Protein AF-A0A5C8Z2S4-F1 (afdb_monomer)

Nearest PDB structures (foldseek):
  4wpv-assembly1_A  TM=7.328E-01  e=5.315E-15  Mycobacterium tuberculosis H37Ra
  4wl8-assembly1_A  TM=7.349E-01  e=8.205E-15  Mycobacterium tuberculosis H37Ra
  4r43-assembly1_A  TM=6.993E-01  e=2.686E-15  Mycobacterium tuberculosis H37Rv
  4wpt-assembly1_A  TM=7.033E-01  e=1.727E-14  Mycobacterium tuberculosis H37Ra
  4wpu-assembly1_A  TM=7.249E-01  e=4.660E-14  Mycobacterium tuberculosis H37Ra

Organism: NCBI:txid2593304

Radius of gyration: 22.53 Å; Cα contacts (8 Å, |Δi|>4): 421; chains: 1; bounding box: 38×70×85 Å

Solvent-accessible surface area (backbone atoms only — not comparable to full-atom values): 13748 Å² total; per-residue (Å²): 141,85,82,85,86,79,92,81,82,78,84,78,77,81,75,78,73,78,76,80,76,73,68,51,73,66,58,26,59,70,50,24,62,57,53,63,70,63,50,51,54,52,51,45,70,36,26,38,43,68,39,79,44,77,46,60,59,45,61,68,58,44,30,53,52,50,54,48,31,33,74,58,59,48,22,48,68,69,100,55,92,65,93,70,62,50,82,56,56,62,79,78,26,45,40,69,69,58,47,53,49,44,54,46,54,67,69,63,47,73,88,50,85,62,62,91,50,62,68,60,37,51,51,55,47,50,70,60,37,54,41,18,28,14,72,30,57,25,35,42,38,28,23,31,35,77,67,85,86,54,93,82,62,98,60,62,50,40,33,36,38,39,28,50,28,68,58,28,53,50,51,47,56,74,75,29,52,43,6,62,71,35,42,52,44,37,75,72,54,44,67,31,36,43,35,41,36,32,28,39,64,41,29,24,48,99,87,69,49,77,73,50,80,90,64,50,73,54,70,33,70,75,49,46,40,65,36,60,72,66,19,31,38,43,35,29,14,39,47,57,66,83,128

Sequence (243 aa):
MLGVPSLRTRGDRVTVLAQRHSPSTEARRAAAPRDLPAWEARVRRILRPAAVELVDGSREQRQRLVAAGVRQGTLRGPAEAAADLSSLPLDDLLVPELRDLRDFDAAAGPGTPEPADEEQREAEALRLLSGAARGRTAWVVPFAVEPLGAAGASGPALGVLFTDSRVAVLAVQDEARVGAEALARIEAGEPWTALVHSLGVPLDDEHGHALREDEAWPTGTRLRVRLRGGTEVWSCGSPVAWS

Mean predicted aligned error: 9.47 Å

Foldseek 3Di:
DDDDDDDDDDDDDPPPPPPPPQDDPVLLLVLFDQDPVVVVVVLCQFQVAPAEEEDALDQVVLQVLLVVLCVQVLWPDPPDPDPGPSPDQLVNGGDPVQVVVQVVLQVCDFVDDADPDQVVNVVVLSVQRRNQNAPAYKYKKWWWAADPPDPDDPGTAIEIEIERASSQNSVCSNHTRTRDVSVVCSNVRRGHAYEYEYQSHHQADPVRHGPDDDHSWRFDDWGWDAHSSNSYIYIYGGSHDRD

Structure (mmCIF, N/CA/C/O backbone):
data_AF-A0A5C8Z2S4-F1
#
_entry.id   AF-A0A5C8Z2S4-F1
#
loop_
_atom_site.group_PDB
_atom_site.id
_atom_site.type_symbol
_atom_site.label_atom_id
_atom_site.label_alt_id
_atom_site.label_comp_id
_atom_site.label_asym_id
_atom_site.label_entity_id
_atom_site.label_seq_id
_atom_site.pdbx_PDB_ins_code
_atom_site.Cartn_x
_atom_site.Cartn_y
_atom_site.Cartn_z
_atom_site.occupancy
_atom_site.B_iso_or_equiv
_atom_site.auth_seq_id
_atom_site.auth_comp_id
_atom_site.auth_asym_id
_atom_site.auth_atom_id
_atom_site.pdbx_PDB_model_num
ATOM 1 N N . MET A 1 1 ? 14.259 50.711 65.393 1.00 37.25 1 MET A N 1
ATOM 2 C CA . MET A 1 1 ? 15.208 49.913 64.591 1.00 37.25 1 MET A CA 1
ATOM 3 C C . MET A 1 1 ? 14.386 48.872 63.833 1.00 37.25 1 MET A C 1
ATOM 5 O O . MET A 1 1 ? 14.024 47.862 64.411 1.00 37.25 1 MET A O 1
ATOM 9 N N . LEU A 1 2 ? 13.964 49.187 62.604 1.00 31.92 2 LEU A N 1
ATOM 10 C CA . LEU A 1 2 ? 13.185 48.302 61.727 1.00 31.92 2 LEU A CA 1
ATOM 11 C C . LEU A 1 2 ? 13.967 48.169 60.418 1.00 31.92 2 LEU A C 1
ATOM 13 O O . LEU A 1 2 ? 14.152 49.158 59.713 1.00 31.92 2 LEU A O 1
ATOM 17 N N . GLY A 1 3 ? 14.483 46.969 60.156 1.00 30.70 3 GLY A N 1
ATOM 18 C CA . GLY A 1 3 ? 15.153 46.599 58.914 1.00 30.70 3 GLY A CA 1
ATOM 19 C C . GLY A 1 3 ? 14.212 45.763 58.051 1.00 30.70 3 GLY A C 1
ATOM 20 O O . GLY A 1 3 ? 13.611 44.806 58.532 1.00 30.70 3 GLY A O 1
ATOM 21 N N . VAL A 1 4 ? 14.077 46.152 56.788 1.00 42.41 4 VAL A N 1
ATOM 22 C CA . VAL A 1 4 ? 13.313 45.447 55.752 1.00 42.41 4 VAL A CA 1
ATOM 23 C C . VAL A 1 4 ? 14.114 44.229 55.268 1.00 42.41 4 VAL A C 1
ATOM 25 O O . VAL A 1 4 ? 15.301 44.400 54.978 1.00 42.41 4 VAL A O 1
ATOM 28 N N . PRO A 1 5 ? 13.517 43.035 55.090 1.00 38.00 5 PRO A N 1
ATOM 29 C CA . PRO A 1 5 ? 14.121 41.979 54.292 1.00 38.00 5 PRO A CA 1
ATOM 30 C C . PRO A 1 5 ? 13.601 41.998 52.853 1.00 38.00 5 PRO A C 1
ATOM 32 O O . PRO A 1 5 ? 12.430 42.231 52.564 1.00 38.00 5 PRO A O 1
ATOM 35 N N . SER A 1 6 ? 14.546 41.753 51.962 1.00 34.09 6 SER A N 1
ATOM 36 C CA . SER A 1 6 ? 14.529 41.903 50.519 1.00 34.09 6 SER A CA 1
ATOM 37 C C . SER A 1 6 ? 13.821 40.768 49.772 1.00 34.09 6 SER A C 1
ATOM 39 O O . SER A 1 6 ? 13.939 39.591 50.105 1.00 34.09 6 SER A O 1
ATOM 41 N N . LEU A 1 7 ? 13.149 41.146 48.682 1.00 33.91 7 LEU A N 1
ATOM 42 C CA . LEU A 1 7 ? 12.660 40.258 47.630 1.00 33.91 7 LEU A CA 1
ATOM 43 C C . LEU A 1 7 ? 13.839 39.617 46.883 1.00 33.91 7 LEU A C 1
ATOM 45 O O . LEU A 1 7 ? 14.677 40.309 46.303 1.00 33.91 7 LEU A O 1
ATOM 49 N N . ARG A 1 8 ? 13.861 38.283 46.840 1.00 35.34 8 ARG A N 1
ATOM 50 C CA . ARG A 1 8 ? 14.570 37.500 45.821 1.00 35.34 8 ARG A CA 1
ATOM 51 C C . ARG A 1 8 ? 13.655 36.373 45.358 1.00 35.34 8 ARG A C 1
ATOM 53 O O . ARG A 1 8 ? 13.603 35.327 45.991 1.00 35.34 8 ARG A O 1
ATOM 60 N N . THR A 1 9 ? 12.969 36.568 44.238 1.00 37.19 9 THR A N 1
ATOM 61 C CA . THR A 1 9 ? 12.381 35.469 43.467 1.00 37.19 9 THR A CA 1
ATOM 62 C C . THR A 1 9 ? 13.187 35.324 42.183 1.00 37.19 9 THR A C 1
ATOM 64 O O . THR A 1 9 ? 13.191 36.173 41.294 1.00 37.19 9 THR A O 1
ATOM 67 N N . ARG A 1 10 ? 13.991 34.262 42.162 1.00 36.88 10 ARG A N 1
ATOM 68 C CA . ARG A 1 10 ? 14.753 33.791 41.009 1.00 36.88 10 ARG A CA 1
ATOM 69 C C . ARG A 1 10 ? 13.738 33.142 40.068 1.00 36.88 10 ARG A C 1
ATOM 71 O O . ARG A 1 10 ? 12.901 32.384 40.535 1.00 36.88 10 ARG A O 1
ATOM 78 N N . GLY A 1 11 ? 13.777 33.504 38.788 1.00 35.72 11 GLY A N 1
ATOM 79 C CA . GLY A 1 11 ? 12.775 33.099 37.805 1.00 35.72 11 GLY A CA 1
ATOM 80 C C . GLY A 1 11 ? 12.624 31.585 37.699 1.00 35.72 11 GLY A C 1
ATOM 81 O O . GLY A 1 11 ? 13.512 30.906 37.181 1.00 35.72 11 GLY A O 1
ATOM 82 N N . ASP A 1 12 ? 11.475 31.088 38.144 1.00 35.44 12 ASP A N 1
ATOM 83 C CA . ASP A 1 12 ? 11.007 29.751 37.823 1.00 35.44 12 ASP A CA 1
ATOM 84 C C . ASP A 1 12 ? 10.550 29.751 36.366 1.00 35.44 12 ASP A C 1
ATOM 86 O O . ASP A 1 12 ? 9.529 30.327 35.984 1.00 35.44 12 ASP A O 1
ATOM 90 N N . ARG A 1 13 ? 11.358 29.114 35.518 1.00 33.12 13 ARG A N 1
ATOM 91 C CA . ARG A 1 13 ? 10.920 28.667 34.201 1.00 33.12 13 ARG A CA 1
ATOM 92 C C . ARG A 1 13 ? 9.806 27.650 34.424 1.00 33.12 13 ARG A C 1
ATOM 94 O O . ARG A 1 13 ? 10.069 26.523 34.829 1.00 33.12 13 ARG A O 1
ATOM 101 N N . VAL A 1 14 ? 8.574 28.045 34.123 1.00 33.56 14 VAL A N 1
ATOM 102 C CA . VAL A 1 14 ? 7.466 27.112 33.922 1.00 33.56 14 VAL A CA 1
ATOM 103 C C . VAL A 1 14 ? 7.818 26.259 32.704 1.00 33.56 14 VAL A C 1
ATOM 105 O O . VAL A 1 14 ? 7.617 26.661 31.559 1.00 33.56 14 VAL A O 1
ATOM 108 N N . THR A 1 15 ? 8.410 25.090 32.934 1.00 29.64 15 THR A N 1
ATOM 109 C CA . THR A 1 15 ? 8.498 24.051 31.912 1.00 29.64 15 THR A CA 1
ATOM 110 C C . THR A 1 15 ? 7.094 23.487 31.746 1.00 29.64 15 THR A C 1
ATOM 112 O O . THR A 1 15 ? 6.664 22.628 32.512 1.00 29.64 15 THR A O 1
ATOM 115 N N . VAL A 1 16 ? 6.360 23.986 30.750 1.00 32.72 16 VAL A N 1
ATOM 116 C CA . VAL A 1 16 ? 5.177 23.290 30.242 1.00 32.72 16 VAL A CA 1
ATOM 117 C C . VAL A 1 16 ? 5.688 22.002 29.603 1.00 32.72 16 VAL A C 1
ATOM 119 O O . VAL A 1 16 ? 6.088 21.976 28.440 1.00 32.72 16 VAL A O 1
ATOM 122 N N . LEU A 1 17 ? 5.743 20.929 30.391 1.00 30.20 17 LEU A N 1
ATOM 123 C CA . LEU A 1 17 ? 5.816 19.578 29.859 1.00 30.20 17 LEU A CA 1
ATOM 124 C C . LEU A 1 17 ? 4.501 19.360 29.116 1.00 30.20 17 LEU A C 1
ATOM 126 O O . LEU A 1 17 ? 3.485 19.038 29.727 1.00 30.20 17 LEU A O 1
ATOM 130 N N . ALA A 1 18 ? 4.507 19.595 27.804 1.00 34.00 18 ALA A N 1
ATOM 131 C CA . ALA A 1 18 ? 3.451 19.125 26.927 1.00 34.00 18 ALA A CA 1
ATOM 132 C C . ALA A 1 18 ? 3.399 17.601 27.087 1.00 34.00 18 ALA A C 1
ATOM 134 O O . ALA A 1 18 ? 4.219 16.869 26.530 1.00 34.00 18 ALA A O 1
ATOM 135 N N . GLN A 1 19 ? 2.489 17.133 27.939 1.00 31.03 19 GLN A N 1
ATOM 136 C CA . GLN A 1 19 ? 2.216 15.719 28.109 1.00 31.03 19 GLN A CA 1
ATOM 137 C C . GLN A 1 19 ? 1.703 15.218 26.762 1.00 31.03 19 GLN A C 1
ATOM 139 O O . GLN A 1 19 ? 0.563 15.485 26.381 1.00 31.03 19 GLN A O 1
ATOM 144 N N . ARG A 1 20 ? 2.574 14.532 26.014 1.00 39.06 20 ARG A N 1
ATOM 145 C CA . ARG A 1 20 ? 2.204 13.794 24.807 1.00 39.06 20 ARG A CA 1
ATOM 146 C C . ARG A 1 20 ? 1.295 12.649 25.245 1.00 39.06 20 ARG A C 1
ATOM 148 O O . ARG A 1 20 ? 1.767 11.552 25.531 1.00 39.06 20 ARG A O 1
ATOM 155 N N . HIS A 1 21 ? -0.001 12.915 25.358 1.00 39.19 21 HIS A N 1
ATOM 156 C CA . HIS A 1 21 ? -0.989 11.877 25.607 1.00 39.19 21 HIS A CA 1
ATOM 157 C C . HIS A 1 21 ? -1.137 11.056 24.330 1.00 39.19 21 HIS A C 1
ATOM 159 O O . HIS A 1 21 ? -1.873 11.420 23.417 1.00 39.19 21 HIS A O 1
ATOM 165 N N . SER A 1 22 ? -0.396 9.952 24.253 1.00 48.44 22 SER A N 1
ATOM 166 C CA . SER A 1 22 ? -0.717 8.904 23.289 1.00 48.44 22 SER A CA 1
ATOM 167 C C . SER A 1 22 ? -2.061 8.291 23.706 1.00 48.44 22 SER A C 1
ATOM 169 O O . SER A 1 22 ? -2.218 7.963 24.886 1.00 48.44 22 SER A O 1
ATOM 171 N N . PRO A 1 23 ? -3.045 8.169 22.800 1.00 55.19 23 PRO A N 1
ATOM 172 C CA . PRO A 1 23 ? -4.357 7.634 23.145 1.00 55.19 23 PRO A CA 1
ATOM 173 C C . PRO A 1 23 ? -4.249 6.188 23.644 1.00 55.19 23 PRO A C 1
ATOM 175 O O . PRO A 1 23 ? -3.411 5.415 23.172 1.00 55.19 23 PRO A O 1
ATOM 178 N N . SER A 1 24 ? -5.112 5.816 24.594 1.00 63.78 24 SER A N 1
ATOM 179 C CA . SER A 1 24 ? -5.179 4.449 25.119 1.00 63.78 24 SER A CA 1
ATOM 180 C C . SER A 1 24 ? -5.535 3.447 24.013 1.00 63.78 24 SER A C 1
ATOM 182 O O . SER A 1 24 ? -6.207 3.785 23.037 1.00 63.78 24 SER A O 1
ATOM 184 N N . THR A 1 25 ? -5.125 2.186 24.165 1.00 59.28 25 THR A N 1
ATOM 185 C CA . THR A 1 25 ? -5.435 1.100 23.213 1.00 59.28 25 THR A CA 1
ATOM 186 C C . THR A 1 25 ? -6.934 0.979 22.917 1.00 59.28 25 THR A C 1
ATOM 188 O O . THR A 1 25 ? -7.325 0.672 21.795 1.00 59.28 25 THR A O 1
ATOM 191 N N . GLU A 1 26 ? -7.781 1.256 23.905 1.00 57.19 26 GLU A N 1
ATOM 192 C CA . GLU A 1 26 ? -9.238 1.201 23.785 1.00 57.19 26 GLU A CA 1
ATOM 193 C C . GLU A 1 26 ? -9.802 2.383 22.982 1.00 57.19 26 GLU A C 1
ATOM 195 O O . GLU A 1 26 ? -10.608 2.180 22.075 1.00 57.19 26 GLU A O 1
ATOM 200 N N . ALA A 1 27 ? -9.286 3.598 23.209 1.00 59.22 27 ALA A N 1
ATOM 201 C CA . ALA A 1 27 ? -9.610 4.767 22.391 1.00 59.22 27 ALA A CA 1
ATOM 202 C C . ALA A 1 27 ? -9.158 4.582 20.931 1.00 59.22 27 ALA A C 1
ATOM 204 O O . ALA A 1 27 ? -9.887 4.938 20.006 1.00 59.22 27 ALA A O 1
ATOM 205 N N . ARG A 1 28 ? -7.998 3.946 20.708 1.00 61.41 28 ARG A N 1
ATOM 206 C CA . ARG A 1 28 ? -7.536 3.561 19.363 1.00 61.41 28 ARG A CA 1
ATOM 207 C C . ARG A 1 28 ? -8.478 2.537 18.727 1.00 61.41 28 ARG A C 1
ATOM 209 O O . ARG A 1 28 ? -8.889 2.711 17.593 1.00 61.41 28 ARG A O 1
ATOM 216 N N . ARG A 1 29 ? -8.906 1.499 19.448 1.00 63.66 29 ARG A N 1
ATOM 217 C CA . ARG A 1 29 ? -9.873 0.518 18.911 1.00 63.66 29 ARG A CA 1
ATOM 218 C C . ARG A 1 29 ? -11.233 1.129 18.564 1.00 63.66 29 ARG A C 1
ATOM 220 O O . ARG A 1 29 ? -11.871 0.676 17.617 1.00 63.66 29 ARG A O 1
ATOM 227 N N . ALA A 1 30 ? -11.690 2.125 19.320 1.00 60.44 30 ALA A N 1
ATOM 228 C CA . ALA A 1 30 ? -12.938 2.830 19.033 1.00 60.44 30 ALA A CA 1
ATOM 229 C C . ALA A 1 30 ? -12.831 3.737 17.794 1.00 60.44 30 ALA A C 1
ATOM 231 O O . ALA A 1 30 ? -13.798 3.855 17.049 1.00 60.44 30 ALA A O 1
ATOM 232 N N . ALA A 1 31 ? -11.660 4.340 17.566 1.00 65.81 31 ALA A N 1
ATOM 233 C CA . ALA A 1 31 ? -11.400 5.228 16.433 1.00 65.81 31 ALA A CA 1
ATOM 234 C C . ALA A 1 31 ? -11.032 4.497 15.128 1.00 65.81 31 ALA A C 1
ATOM 236 O O . ALA A 1 31 ? -10.993 5.131 14.074 1.00 65.81 31 ALA A O 1
ATOM 237 N N . ALA A 1 32 ? -10.750 3.191 15.189 1.00 73.75 32 ALA A N 1
ATOM 238 C CA . ALA A 1 32 ? -10.357 2.405 14.028 1.00 73.75 32 ALA A CA 1
ATOM 239 C C . ALA A 1 32 ? -11.485 2.327 12.987 1.00 73.75 32 ALA A C 1
ATOM 241 O O . ALA A 1 32 ? -12.651 2.138 13.363 1.00 73.75 32 ALA A O 1
ATOM 242 N N . PRO A 1 33 ? -11.164 2.436 11.684 1.00 77.00 33 PRO A N 1
ATOM 243 C CA . PRO A 1 33 ? -12.158 2.236 10.649 1.00 77.00 33 PRO A CA 1
ATOM 244 C C . PRO A 1 33 ? -12.728 0.818 10.738 1.00 77.00 33 PRO A C 1
ATOM 246 O O . PRO A 1 33 ? -12.032 -0.142 11.065 1.00 77.00 33 PRO A O 1
ATOM 249 N N . ARG A 1 34 ? -14.034 0.708 10.489 1.00 80.88 34 ARG A N 1
ATOM 250 C CA . ARG A 1 34 ? -14.768 -0.569 10.503 1.00 80.88 34 ARG A CA 1
ATOM 251 C C . ARG A 1 34 ? -15.446 -0.888 9.181 1.00 80.88 34 ARG A C 1
ATOM 253 O O . ARG A 1 34 ? -15.719 -2.045 8.906 1.00 80.88 34 ARG A O 1
ATOM 260 N N . ASP A 1 35 ? -15.687 0.135 8.372 1.00 90.06 35 ASP A N 1
ATOM 261 C CA . ASP A 1 35 ? -16.290 0.021 7.051 1.00 90.06 35 ASP A CA 1
ATOM 262 C C . ASP A 1 35 ? -15.189 0.182 5.997 1.00 90.06 35 ASP A C 1
ATOM 264 O O . ASP A 1 35 ? -14.763 1.298 5.675 1.00 90.06 35 ASP A O 1
ATOM 268 N N . LEU A 1 36 ? -14.676 -0.956 5.524 1.00 93.25 36 LEU A N 1
ATOM 269 C CA . LEU A 1 36 ? -13.641 -1.010 4.495 1.00 93.25 36 LEU A CA 1
ATOM 270 C C . LEU A 1 36 ? -14.109 -0.356 3.178 1.00 93.25 36 LEU A C 1
ATOM 272 O O . LEU A 1 36 ? -13.393 0.528 2.703 1.00 93.25 36 LEU A O 1
ATOM 276 N N . PRO A 1 37 ? -15.294 -0.675 2.615 1.00 95.06 37 PRO A N 1
ATOM 277 C CA . PRO A 1 37 ? -15.793 -0.006 1.412 1.00 95.06 37 PRO A CA 1
ATOM 278 C C . PRO A 1 37 ? -15.874 1.523 1.527 1.00 95.06 37 PRO A C 1
ATOM 280 O O . PRO A 1 37 ? -15.451 2.237 0.613 1.00 95.06 37 PRO A O 1
ATOM 283 N N . ALA A 1 38 ? -16.384 2.053 2.644 1.00 95.19 38 ALA A N 1
ATOM 284 C CA . ALA A 1 38 ? -16.488 3.499 2.839 1.00 95.19 38 ALA A CA 1
ATOM 285 C C . ALA A 1 38 ? -15.109 4.167 2.955 1.00 95.19 38 ALA A C 1
ATOM 287 O O . ALA A 1 38 ? -14.881 5.242 2.382 1.00 95.19 38 ALA A O 1
ATOM 288 N N . TRP A 1 39 ? -14.174 3.531 3.667 1.00 96.19 39 TRP A N 1
ATOM 289 C CA . TRP A 1 39 ? -12.796 4.005 3.759 1.00 96.19 39 TRP A CA 1
ATOM 290 C C . TRP A 1 39 ? -12.096 3.974 2.395 1.00 96.19 39 TRP A C 1
ATOM 292 O O . TRP A 1 39 ? -11.540 4.992 1.976 1.00 96.19 39 TRP A O 1
ATOM 302 N N . GLU A 1 40 ? -12.191 2.867 1.656 1.00 97.12 40 GLU A N 1
ATOM 303 C CA . GLU A 1 40 ? -11.593 2.727 0.326 1.00 97.12 40 GLU A CA 1
ATOM 304 C C . GLU A 1 40 ? -12.142 3.797 -0.626 1.00 97.12 40 GLU A C 1
ATOM 306 O O . GLU A 1 40 ? -11.377 4.488 -1.302 1.00 97.12 40 GLU A O 1
ATOM 311 N N . ALA A 1 41 ? -13.460 4.017 -0.635 1.00 97.69 41 ALA A N 1
ATOM 312 C CA . ALA A 1 41 ? -14.089 5.048 -1.455 1.00 97.69 41 ALA A CA 1
ATOM 313 C C . ALA A 1 41 ? -13.576 6.462 -1.118 1.00 97.69 41 ALA A C 1
ATOM 315 O O . ALA A 1 41 ? -13.353 7.277 -2.024 1.00 97.69 41 ALA A O 1
ATOM 316 N N . ARG A 1 42 ? -13.341 6.769 0.170 1.00 97.38 42 ARG A N 1
ATOM 317 C CA . ARG A 1 42 ? -12.708 8.031 0.597 1.00 97.38 42 ARG A CA 1
ATOM 318 C C . ARG A 1 42 ? -11.288 8.137 0.048 1.00 97.38 42 ARG A C 1
ATOM 320 O O . ARG A 1 42 ? -10.974 9.156 -0.566 1.00 97.38 42 ARG A O 1
ATOM 327 N N . VAL A 1 43 ? -10.459 7.111 0.226 1.00 98.06 43 VAL A N 1
ATOM 328 C CA . VAL A 1 43 ? -9.056 7.126 -0.220 1.00 98.06 43 VAL A CA 1
ATOM 329 C C . VAL A 1 43 ? -8.961 7.235 -1.744 1.00 98.06 43 VAL A C 1
ATOM 331 O O . VAL A 1 43 ? -8.212 8.067 -2.255 1.00 98.06 43 VAL A O 1
ATOM 334 N N . ARG A 1 44 ? -9.798 6.511 -2.495 1.00 98.31 44 ARG A N 1
ATOM 335 C CA . ARG A 1 44 ? -9.868 6.592 -3.967 1.00 98.31 44 ARG A CA 1
ATOM 336 C C . ARG A 1 44 ? -10.242 7.978 -4.468 1.00 98.31 44 ARG A C 1
ATOM 338 O O . ARG A 1 44 ? -9.684 8.454 -5.456 1.00 98.31 44 ARG A O 1
ATOM 345 N N . ARG A 1 45 ? -11.170 8.652 -3.786 1.00 98.38 45 ARG A N 1
ATOM 346 C CA . ARG A 1 45 ? -11.556 10.031 -4.110 1.00 98.38 45 ARG A CA 1
ATOM 347 C C . ARG A 1 45 ? -10.425 11.028 -3.855 1.00 98.38 45 ARG A C 1
ATOM 349 O O . ARG A 1 45 ? -10.395 12.066 -4.509 1.00 98.38 45 ARG A O 1
ATOM 356 N N . ILE A 1 46 ? -9.519 10.724 -2.934 1.00 98.38 46 ILE A N 1
ATOM 357 C CA . ILE A 1 46 ? -8.364 11.569 -2.632 1.00 98.38 46 ILE A CA 1
ATOM 358 C C . ILE A 1 46 ? -7.249 11.282 -3.630 1.00 98.38 46 ILE A C 1
ATOM 360 O O . ILE A 1 46 ? -6.877 12.181 -4.373 1.00 98.38 46 ILE A O 1
ATOM 364 N N . LEU A 1 47 ? -6.783 10.036 -3.728 1.00 98.31 47 LEU A N 1
ATOM 365 C CA . LEU A 1 47 ? -5.620 9.677 -4.544 1.00 98.31 47 LEU A CA 1
ATOM 366 C C . LEU A 1 47 ? -5.889 9.692 -6.055 1.00 98.31 47 LEU A C 1
ATOM 368 O O . LEU A 1 47 ? -4.970 9.949 -6.827 1.00 98.31 47 LEU A O 1
ATOM 372 N N . ARG A 1 48 ? -7.138 9.458 -6.480 1.00 98.50 48 ARG A N 1
ATOM 373 C CA . ARG A 1 48 ? -7.571 9.412 -7.893 1.00 98.50 48 ARG A CA 1
ATOM 374 C C . ARG A 1 48 ? -6.753 8.453 -8.783 1.00 98.50 48 ARG A C 1
ATOM 376 O O . ARG A 1 48 ? -6.317 8.872 -9.855 1.00 98.50 48 ARG A O 1
ATOM 383 N N . PRO A 1 49 ? -6.559 7.181 -8.390 1.00 98.38 49 PRO A N 1
ATOM 384 C CA . PRO A 1 49 ? -5.891 6.215 -9.255 1.00 98.38 49 PRO A CA 1
ATOM 385 C C . PRO A 1 49 ? -6.717 5.913 -10.511 1.00 98.38 49 PRO A C 1
ATOM 387 O O . PRO A 1 49 ? -7.947 6.010 -10.493 1.00 98.38 49 PRO A O 1
ATOM 390 N N . ALA A 1 50 ? -6.041 5.511 -11.587 1.00 97.69 50 ALA A N 1
ATOM 391 C CA . ALA A 1 50 ? -6.673 5.105 -12.844 1.00 97.69 50 ALA A CA 1
ATOM 392 C C . ALA A 1 50 ? -7.391 3.750 -12.719 1.00 97.69 50 ALA A C 1
ATOM 394 O O . ALA A 1 50 ? -8.445 3.537 -13.315 1.00 97.69 50 ALA A O 1
ATOM 395 N N . ALA A 1 51 ? -6.839 2.847 -11.909 1.00 97.75 51 ALA A N 1
ATOM 396 C CA . ALA A 1 51 ? -7.417 1.544 -11.604 1.00 97.75 51 ALA A CA 1
ATOM 397 C C . ALA A 1 51 ? -7.158 1.174 -10.141 1.00 97.75 51 ALA A C 1
ATOM 399 O O . ALA A 1 51 ? -6.218 1.678 -9.527 1.00 97.75 51 ALA A O 1
ATOM 400 N N . VAL A 1 52 ? -7.991 0.294 -9.588 1.00 98.19 52 VAL A N 1
ATOM 401 C CA . VAL A 1 52 ? -7.797 -0.274 -8.249 1.00 98.19 52 VAL A CA 1
ATOM 402 C C . VAL A 1 52 ? -7.923 -1.788 -8.327 1.00 98.19 52 VAL A C 1
ATOM 404 O O . VAL A 1 52 ? -8.896 -2.286 -8.890 1.00 98.19 52 VAL A O 1
ATOM 407 N N . GLU A 1 53 ? -6.951 -2.504 -7.769 1.00 97.81 53 GLU A N 1
ATOM 408 C CA . GLU A 1 53 ? -6.919 -3.967 -7.703 1.00 97.81 53 GLU A CA 1
ATOM 409 C C . GLU A 1 53 ? -6.840 -4.431 -6.241 1.00 97.81 53 GLU A C 1
ATOM 411 O O . GLU A 1 53 ? -6.052 -3.919 -5.448 1.00 97.81 53 GLU A O 1
ATOM 416 N N . LEU A 1 54 ? -7.653 -5.418 -5.868 1.00 97.62 54 LEU A N 1
ATOM 417 C CA . LEU A 1 54 ? -7.530 -6.091 -4.577 1.00 97.62 54 LEU A CA 1
ATOM 418 C C . LEU A 1 54 ? -6.378 -7.098 -4.637 1.00 97.62 54 LEU A C 1
ATOM 420 O O . LEU A 1 54 ? -6.302 -7.901 -5.568 1.00 97.62 54 LEU A O 1
ATOM 424 N N . VAL A 1 55 ? -5.509 -7.087 -3.630 1.00 97.69 55 VAL A N 1
ATOM 425 C CA . VAL A 1 55 ? -4.434 -8.070 -3.504 1.00 97.69 55 VAL A CA 1
ATOM 426 C C . VAL A 1 55 ? -4.954 -9.292 -2.757 1.00 97.69 55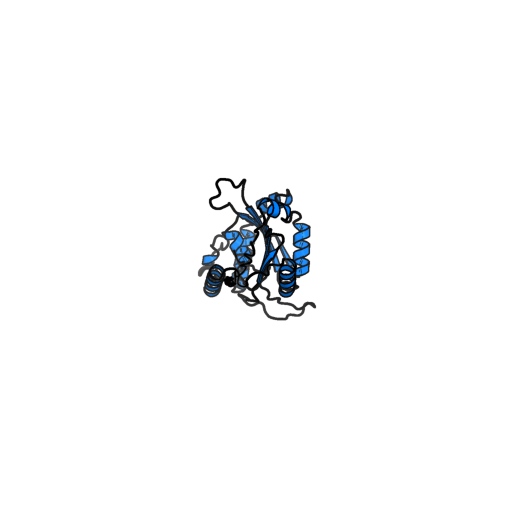 VAL A C 1
ATOM 428 O O . VAL A 1 55 ? -5.271 -9.225 -1.571 1.00 97.69 55 VAL A O 1
ATOM 431 N N . ASP A 1 56 ? -5.064 -10.409 -3.471 1.00 94.06 56 ASP A N 1
ATOM 432 C CA . ASP A 1 56 ? -5.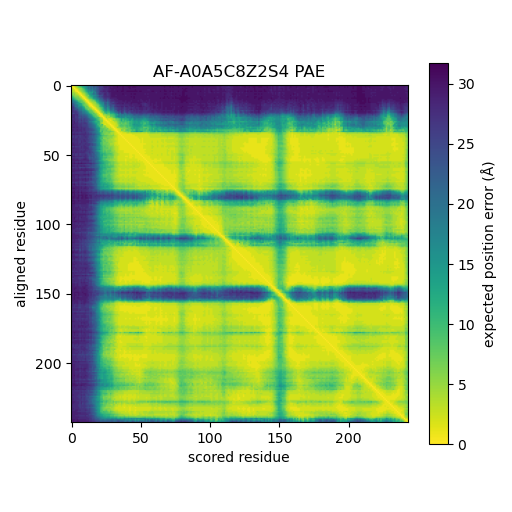681 -11.650 -2.998 1.00 94.06 56 ASP A CA 1
ATOM 433 C C . ASP A 1 56 ? -4.704 -12.570 -2.248 1.00 94.06 56 ASP A C 1
ATOM 435 O O . ASP A 1 56 ? -5.134 -13.530 -1.607 1.00 94.06 56 ASP A O 1
ATOM 439 N N . GLY A 1 57 ? -3.404 -12.259 -2.291 1.00 92.62 57 GLY A N 1
ATOM 440 C CA . GLY A 1 57 ? -2.341 -13.053 -1.667 1.00 92.62 57 GLY A CA 1
ATOM 441 C C . GLY A 1 57 ? -1.914 -14.278 -2.483 1.00 92.62 57 GLY A C 1
ATOM 442 O O . GLY A 1 57 ? -1.076 -15.053 -2.027 1.00 92.62 57 GLY A O 1
ATOM 443 N N . SER A 1 58 ? -2.459 -14.466 -3.687 1.00 93.81 58 SER A N 1
ATOM 444 C CA . SER A 1 58 ? -2.139 -15.597 -4.552 1.00 93.81 58 SER A CA 1
ATOM 445 C C . SER A 1 58 ? -0.726 -15.510 -5.122 1.00 93.81 58 SER A C 1
ATOM 447 O O . SER A 1 58 ? -0.174 -14.438 -5.411 1.00 93.81 58 SER A O 1
ATOM 449 N N . ARG A 1 59 ? -0.156 -16.692 -5.359 1.00 92.94 59 ARG A N 1
ATOM 450 C CA . ARG A 1 59 ? 1.139 -16.852 -6.016 1.00 92.94 59 ARG A CA 1
ATOM 451 C C . ARG A 1 59 ? 1.107 -16.268 -7.429 1.00 92.94 59 ARG A C 1
ATOM 453 O O . ARG A 1 59 ? 2.048 -15.603 -7.856 1.00 92.94 59 ARG A O 1
ATOM 460 N N . GLU A 1 60 ? -0.004 -16.460 -8.133 1.00 93.62 60 GLU A N 1
ATOM 461 C CA . GLU A 1 60 ? -0.234 -15.979 -9.490 1.00 93.62 60 GLU A CA 1
ATOM 462 C C . GLU A 1 60 ? -0.253 -14.450 -9.550 1.00 93.62 60 GLU A C 1
ATOM 464 O O . GLU A 1 60 ? 0.320 -13.863 -10.471 1.00 93.62 60 GLU A O 1
ATOM 469 N N . GLN A 1 61 ? -0.894 -13.781 -8.586 1.00 94.88 61 GLN A N 1
ATOM 470 C CA . GLN A 1 61 ? -0.883 -12.322 -8.527 1.00 94.88 61 GLN A CA 1
ATOM 471 C C . GLN A 1 61 ? 0.508 -11.789 -8.188 1.00 94.88 61 GLN A C 1
ATOM 473 O O . GLN A 1 61 ? 0.990 -10.897 -8.891 1.00 94.88 61 GLN A O 1
ATOM 478 N N . ARG A 1 62 ? 1.202 -12.377 -7.202 1.00 94.56 62 ARG A N 1
ATOM 479 C CA . ARG A 1 62 ? 2.592 -12.004 -6.889 1.00 94.56 62 ARG A CA 1
ATOM 480 C C . ARG A 1 62 ? 3.502 -12.176 -8.109 1.00 94.56 62 ARG A C 1
ATOM 482 O O . ARG A 1 62 ? 4.245 -11.256 -8.440 1.00 94.56 62 ARG A O 1
ATOM 489 N N . GLN A 1 63 ? 3.376 -13.279 -8.852 1.00 93.56 63 GLN A N 1
ATOM 490 C CA . GLN A 1 63 ? 4.111 -13.510 -10.103 1.00 93.56 63 GLN A CA 1
ATOM 491 C C . GLN A 1 63 ? 3.878 -12.386 -11.123 1.00 93.56 63 GLN A C 1
ATOM 493 O O . GLN A 1 63 ? 4.834 -11.885 -11.719 1.00 93.56 63 GLN A O 1
ATOM 498 N N . ARG A 1 64 ? 2.619 -11.964 -11.330 1.00 93.88 64 ARG A N 1
ATOM 499 C CA . ARG A 1 64 ? 2.288 -10.867 -12.259 1.00 93.88 64 ARG A C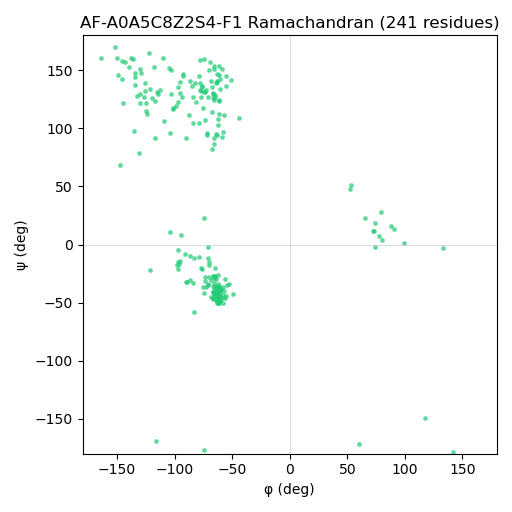A 1
ATOM 500 C C . ARG A 1 64 ? 2.897 -9.541 -11.814 1.00 93.88 64 ARG A C 1
ATOM 502 O O . ARG A 1 64 ? 3.433 -8.824 -12.661 1.00 93.88 64 ARG A O 1
ATOM 509 N N . LEU A 1 65 ? 2.834 -9.231 -10.517 1.00 94.44 65 LEU A N 1
ATOM 510 C CA . LEU A 1 65 ? 3.417 -8.016 -9.948 1.00 94.44 65 LEU A CA 1
ATOM 511 C C . LEU A 1 65 ? 4.939 -8.014 -10.122 1.00 94.44 65 LEU A C 1
ATOM 513 O O . LEU A 1 65 ? 5.485 -7.067 -10.689 1.00 94.44 65 LEU A O 1
ATOM 517 N N . VAL A 1 66 ? 5.626 -9.091 -9.737 1.00 93.75 66 VAL A N 1
ATOM 518 C CA . VAL A 1 66 ? 7.084 -9.184 -9.892 1.00 93.75 66 VAL A CA 1
ATOM 519 C C . VAL A 1 66 ? 7.482 -9.073 -11.364 1.00 93.75 66 VAL A C 1
ATOM 521 O O . VAL A 1 66 ? 8.315 -8.240 -11.712 1.00 93.75 66 VAL A O 1
ATOM 524 N N . ALA A 1 67 ? 6.832 -9.821 -12.259 1.00 91.50 67 ALA A N 1
ATOM 525 C CA . ALA A 1 67 ? 7.127 -9.758 -13.689 1.00 91.50 67 ALA A CA 1
ATOM 526 C C . ALA A 1 67 ? 6.890 -8.356 -14.284 1.00 91.50 67 ALA A C 1
ATOM 528 O O . ALA A 1 67 ? 7.648 -7.919 -15.149 1.00 91.50 67 ALA A O 1
ATOM 529 N N . ALA A 1 68 ? 5.851 -7.640 -13.840 1.00 91.38 68 ALA A N 1
ATOM 530 C CA . ALA A 1 68 ? 5.614 -6.255 -14.246 1.00 91.38 68 ALA A CA 1
ATOM 531 C C . ALA A 1 68 ? 6.712 -5.310 -13.737 1.00 91.38 68 ALA A C 1
ATOM 533 O O . ALA A 1 68 ? 7.193 -4.486 -14.510 1.00 91.38 68 ALA A O 1
ATOM 534 N N . GLY A 1 69 ? 7.146 -5.467 -12.483 1.00 90.88 69 GLY A N 1
ATOM 535 C CA . GLY A 1 69 ? 8.251 -4.691 -11.920 1.00 90.88 69 GLY A CA 1
ATOM 536 C C . GLY A 1 69 ? 9.575 -4.930 -12.645 1.00 90.88 69 GLY A C 1
ATOM 537 O O . GLY A 1 69 ? 10.285 -3.975 -12.941 1.00 90.88 69 GLY A O 1
ATOM 538 N N . VAL A 1 70 ? 9.864 -6.179 -13.029 1.00 90.69 70 VAL A N 1
ATOM 539 C CA . VAL A 1 70 ? 11.047 -6.515 -13.839 1.00 90.69 70 VAL A CA 1
ATOM 540 C C . VAL A 1 70 ? 10.986 -5.855 -15.217 1.00 90.69 70 VAL A C 1
ATOM 542 O O . VAL A 1 70 ? 11.964 -5.254 -15.649 1.00 90.69 70 VAL A O 1
ATOM 545 N N . ARG A 1 71 ? 9.832 -5.898 -15.899 1.00 88.25 71 ARG A N 1
ATOM 546 C CA . ARG A 1 71 ? 9.666 -5.228 -17.204 1.00 88.25 71 ARG A CA 1
ATOM 547 C C . ARG A 1 71 ? 9.798 -3.707 -17.120 1.00 88.25 71 ARG A C 1
ATOM 549 O O . ARG A 1 71 ? 10.321 -3.105 -18.046 1.00 88.25 71 ARG A O 1
ATOM 556 N N . GLN A 1 72 ? 9.312 -3.104 -16.037 1.00 86.31 72 GLN A N 1
ATOM 557 C CA . GLN A 1 72 ? 9.399 -1.661 -15.792 1.00 86.31 72 GLN A CA 1
ATOM 558 C C . GLN A 1 72 ? 10.795 -1.233 -15.291 1.00 86.31 72 GLN A C 1
ATOM 560 O O . GLN A 1 72 ? 11.087 -0.045 -15.223 1.00 86.31 72 GLN A O 1
ATOM 565 N N . GLY A 1 73 ? 11.666 -2.182 -14.932 1.00 87.25 73 GLY A N 1
ATOM 566 C CA . GLY A 1 73 ? 12.977 -1.899 -14.345 1.00 87.25 73 GLY A CA 1
ATOM 567 C C . GLY A 1 73 ? 12.931 -1.515 -12.863 1.00 87.25 73 GLY A C 1
ATOM 568 O O . GLY A 1 73 ? 13.960 -1.154 -12.303 1.00 87.25 73 GLY A O 1
ATOM 569 N N . THR A 1 74 ? 11.769 -1.614 -12.204 1.00 84.81 74 THR A N 1
ATOM 570 C CA . THR A 1 74 ? 11.632 -1.348 -10.759 1.00 84.81 74 THR A CA 1
ATOM 571 C C . THR A 1 74 ? 12.178 -2.498 -9.910 1.00 84.81 74 THR A C 1
ATOM 573 O O . THR A 1 74 ? 12.437 -2.327 -8.726 1.00 84.81 74 THR A O 1
ATOM 576 N N . LEU A 1 75 ? 12.282 -3.697 -10.485 1.00 89.94 75 LEU A N 1
ATOM 577 C CA . LEU A 1 75 ? 12.828 -4.898 -9.855 1.00 89.94 75 LEU A CA 1
ATOM 578 C C . LEU A 1 75 ? 13.859 -5.519 -10.795 1.00 89.94 75 LEU A C 1
ATOM 580 O O . LEU A 1 75 ? 13.730 -5.425 -12.016 1.00 89.94 75 LEU A O 1
ATOM 584 N N . ARG A 1 76 ? 14.849 -6.214 -10.240 1.00 87.38 76 ARG A N 1
ATOM 585 C CA . ARG A 1 76 ? 15.732 -7.077 -11.024 1.00 87.38 76 ARG A CA 1
ATOM 586 C C . ARG A 1 76 ? 15.098 -8.455 -11.191 1.00 87.38 76 ARG A C 1
ATOM 588 O O . ARG A 1 76 ? 14.556 -9.027 -10.248 1.00 87.38 76 ARG A O 1
ATOM 595 N N . GLY A 1 77 ? 15.171 -8.985 -12.407 1.00 76.12 77 GLY A N 1
ATOM 596 C CA . GLY A 1 77 ? 14.899 -10.396 -12.653 1.00 76.12 77 GLY A CA 1
ATOM 597 C C . GLY A 1 77 ? 16.100 -11.257 -12.243 1.00 76.12 77 GLY A C 1
ATOM 598 O O . GLY A 1 77 ? 17.222 -10.745 -12.172 1.00 76.12 77 GLY A O 1
ATOM 599 N N . PRO A 1 78 ? 15.900 -12.558 -11.990 1.00 69.19 78 PRO A N 1
ATOM 600 C CA . PRO A 1 78 ? 17.009 -13.493 -11.874 1.00 69.19 78 PRO A CA 1
ATOM 601 C C . PRO A 1 78 ? 17.830 -13.513 -13.172 1.00 69.19 78 PRO A C 1
ATOM 603 O O . PRO A 1 78 ? 17.308 -13.265 -14.259 1.00 69.19 78 PRO A O 1
ATOM 606 N N . ALA A 1 79 ? 19.130 -13.803 -13.054 1.00 61.25 79 ALA A N 1
ATOM 607 C CA . ALA A 1 79 ? 20.039 -13.881 -14.203 1.00 61.25 79 ALA A CA 1
ATOM 608 C C . ALA A 1 79 ? 19.639 -14.989 -15.198 1.00 61.25 79 ALA A C 1
ATOM 610 O O . ALA A 1 79 ? 19.916 -14.891 -16.392 1.00 61.25 79 ALA A O 1
ATOM 611 N N . GLU A 1 80 ? 18.960 -16.023 -14.705 1.00 56.88 80 GLU A N 1
ATOM 612 C CA . GLU A 1 80 ? 18.342 -17.087 -15.490 1.00 56.88 80 GLU A CA 1
ATOM 613 C C . GLU A 1 80 ? 16.829 -16.860 -15.557 1.00 56.88 80 GLU A C 1
ATOM 615 O O . GLU A 1 80 ? 16.237 -16.323 -14.620 1.00 56.88 80 GLU A O 1
ATOM 620 N N . ALA A 1 81 ? 16.178 -17.289 -16.642 1.00 59.72 81 ALA A N 1
ATOM 621 C CA . ALA A 1 81 ? 14.725 -17.216 -16.772 1.00 59.72 81 ALA A CA 1
ATOM 622 C C . ALA A 1 81 ? 14.043 -18.174 -15.775 1.00 59.72 81 ALA A C 1
ATOM 624 O O . ALA A 1 81 ? 13.673 -19.296 -16.120 1.00 59.72 81 ALA A O 1
ATOM 625 N N . ALA A 1 82 ? 13.892 -17.744 -14.523 1.00 63.31 82 ALA A N 1
ATOM 626 C CA . ALA A 1 82 ? 13.159 -18.500 -13.522 1.00 63.31 82 ALA A CA 1
ATOM 627 C C . ALA A 1 82 ? 11.676 -18.546 -13.906 1.00 63.31 82 ALA A C 1
ATOM 629 O O . ALA A 1 82 ? 11.039 -17.513 -14.125 1.00 63.31 82 ALA A O 1
ATOM 630 N N . ALA A 1 83 ? 11.125 -19.759 -13.971 1.00 67.62 83 ALA A N 1
ATOM 631 C CA . ALA A 1 83 ? 9.709 -19.965 -14.257 1.00 67.62 83 ALA A CA 1
ATOM 632 C C . ALA A 1 83 ? 8.812 -19.421 -13.134 1.00 67.62 83 ALA A C 1
ATOM 634 O O . ALA A 1 83 ? 7.681 -19.016 -13.398 1.00 67.62 83 ALA A O 1
ATOM 635 N N . ASP A 1 84 ? 9.330 -19.378 -11.902 1.00 81.56 84 ASP A N 1
ATOM 636 C CA . ASP A 1 84 ? 8.636 -18.814 -10.755 1.00 81.56 84 ASP A CA 1
ATOM 637 C C . ASP A 1 84 ? 9.458 -17.727 -10.050 1.00 81.56 84 ASP A C 1
ATOM 639 O O . ASP A 1 84 ? 10.508 -17.991 -9.474 1.00 81.56 84 ASP A O 1
ATOM 643 N N . LEU A 1 85 ? 8.947 -16.500 -10.094 1.00 80.50 85 LEU A N 1
ATOM 644 C CA . LEU A 1 85 ? 9.474 -15.317 -9.414 1.00 80.50 85 LEU A CA 1
ATOM 645 C C . LEU A 1 85 ? 8.721 -15.045 -8.106 1.00 80.50 85 LEU A C 1
ATOM 647 O O . LEU A 1 85 ? 9.197 -14.306 -7.246 1.00 80.50 85 LEU A O 1
ATOM 651 N N . SER A 1 86 ? 7.538 -15.635 -7.946 1.00 82.00 86 SER A N 1
ATOM 652 C CA . SER A 1 86 ? 6.654 -15.393 -6.812 1.00 82.00 86 SER A CA 1
ATOM 653 C C . SER A 1 86 ? 7.178 -15.966 -5.495 1.00 82.00 86 SER A C 1
ATOM 655 O O . SER A 1 86 ? 6.732 -15.515 -4.447 1.00 82.00 86 SER A O 1
ATOM 657 N N . SER A 1 87 ? 8.136 -16.892 -5.514 1.00 83.38 87 SER A N 1
ATOM 658 C CA . SER A 1 87 ? 8.786 -17.402 -4.303 1.00 83.38 87 SER A CA 1
ATOM 659 C C . SER A 1 87 ? 10.045 -16.630 -3.900 1.00 83.38 87 SER A C 1
ATOM 661 O O . SER A 1 87 ? 10.618 -16.923 -2.854 1.00 83.38 87 SER A O 1
ATOM 663 N N . LEU A 1 88 ? 10.527 -15.703 -4.735 1.00 87.00 88 LEU A N 1
ATOM 664 C CA . LEU A 1 88 ? 11.758 -14.966 -4.452 1.00 87.00 88 LEU A CA 1
ATOM 665 C C . LEU A 1 88 ? 11.496 -13.868 -3.409 1.00 87.00 88 LEU A C 1
ATOM 667 O O . LEU A 1 88 ? 10.536 -13.109 -3.598 1.00 87.00 88 LEU A O 1
ATOM 671 N N . PRO A 1 89 ? 12.334 -13.745 -2.361 1.00 89.31 89 PRO A N 1
ATOM 672 C CA . PRO A 1 89 ? 12.278 -12.625 -1.426 1.00 89.31 89 PRO A CA 1
ATOM 673 C C . PRO A 1 89 ? 12.398 -11.288 -2.160 1.00 89.31 89 PRO A C 1
ATOM 675 O O . PRO A 1 89 ? 13.149 -11.169 -3.131 1.00 89.31 89 PRO A O 1
ATOM 678 N N . LEU A 1 90 ? 11.701 -10.260 -1.686 1.00 89.69 90 LEU A N 1
ATOM 679 C CA . LEU A 1 90 ? 11.770 -8.917 -2.247 1.00 89.69 90 LEU A CA 1
ATOM 680 C C . LEU A 1 90 ? 13.208 -8.393 -2.231 1.00 89.69 90 LEU A C 1
ATOM 682 O O . LEU A 1 90 ? 13.640 -7.832 -3.231 1.00 89.69 90 LEU A O 1
ATOM 686 N N . ASP A 1 91 ? 13.985 -8.646 -1.174 1.00 88.25 91 ASP A N 1
ATOM 687 C CA . ASP A 1 91 ? 15.407 -8.274 -1.105 1.00 88.25 91 ASP A CA 1
ATOM 688 C C . ASP A 1 91 ? 16.225 -8.807 -2.279 1.00 88.25 91 ASP A C 1
ATOM 690 O O . ASP A 1 91 ? 17.119 -8.112 -2.770 1.00 88.25 91 ASP A O 1
ATOM 694 N N . ASP A 1 92 ? 15.898 -9.998 -2.776 1.00 89.12 92 ASP A N 1
ATOM 695 C CA . ASP A 1 92 ? 16.566 -10.587 -3.931 1.00 89.12 92 ASP A CA 1
ATOM 696 C C . ASP A 1 92 ? 16.098 -9.968 -5.249 1.00 89.12 92 ASP A C 1
ATOM 698 O O . ASP A 1 92 ? 16.830 -10.025 -6.235 1.00 89.12 92 ASP A O 1
ATOM 702 N N . LEU A 1 93 ? 14.934 -9.325 -5.267 1.00 89.06 93 LEU A N 1
ATOM 703 C CA . LEU A 1 93 ? 14.342 -8.651 -6.420 1.00 89.06 93 LEU A CA 1
ATOM 704 C C . LEU A 1 93 ? 14.626 -7.142 -6.445 1.00 89.06 93 LEU A C 1
ATOM 706 O O . LEU A 1 93 ? 14.477 -6.516 -7.493 1.00 89.06 93 LEU A O 1
ATOM 710 N N . LEU A 1 94 ? 15.042 -6.533 -5.332 1.00 89.69 94 LEU A N 1
ATOM 711 C CA . LEU A 1 94 ? 15.369 -5.108 -5.289 1.00 89.69 94 LEU A CA 1
ATOM 712 C C . LEU A 1 94 ? 16.691 -4.812 -6.006 1.00 89.69 94 LEU A C 1
ATOM 714 O O . LEU A 1 94 ? 17.729 -5.447 -5.766 1.00 89.69 94 LEU A O 1
ATOM 718 N N . VAL A 1 95 ? 16.659 -3.779 -6.849 1.00 87.69 95 VAL A N 1
ATOM 719 C CA . VAL A 1 95 ? 17.871 -3.124 -7.352 1.00 87.69 95 VAL A CA 1
ATOM 720 C C . VAL A 1 95 ? 18.616 -2.441 -6.190 1.00 87.69 95 VAL A C 1
ATOM 722 O O . VAL A 1 95 ? 17.968 -2.068 -5.205 1.00 87.69 95 VAL A O 1
ATOM 725 N N . PRO A 1 96 ? 19.957 -2.306 -6.246 1.00 86.75 96 PRO A N 1
ATOM 726 C CA . PRO A 1 96 ? 20.745 -1.688 -5.175 1.00 86.75 96 PRO A CA 1
ATOM 727 C C . PRO A 1 96 ? 20.202 -0.337 -4.703 1.00 86.75 96 PRO A C 1
ATOM 729 O O . PRO A 1 96 ? 20.053 -0.131 -3.507 1.00 86.75 96 PRO A O 1
ATOM 732 N N . GLU A 1 97 ? 19.787 0.519 -5.631 1.00 85.69 97 GLU A N 1
ATOM 733 C CA . GLU A 1 97 ? 19.279 1.864 -5.364 1.00 85.69 97 GLU A CA 1
ATOM 734 C C . GLU A 1 97 ? 18.002 1.848 -4.511 1.00 85.69 97 GLU A C 1
ATOM 736 O O . GLU A 1 97 ? 17.847 2.662 -3.602 1.00 85.69 97 GLU A O 1
ATOM 741 N N . LEU A 1 98 ? 17.091 0.901 -4.764 1.00 85.81 98 LEU A N 1
ATOM 742 C CA . LEU A 1 98 ? 15.882 0.744 -3.951 1.00 85.81 98 LEU A CA 1
ATOM 743 C C . LEU A 1 98 ? 16.178 0.129 -2.584 1.00 85.81 98 LEU A C 1
ATOM 745 O O . LEU A 1 98 ? 15.481 0.448 -1.623 1.00 85.81 98 LEU A O 1
ATOM 749 N N . ARG A 1 99 ? 17.196 -0.734 -2.482 1.00 86.88 99 ARG A N 1
ATOM 750 C CA . ARG A 1 99 ? 17.643 -1.274 -1.192 1.00 86.88 99 ARG A CA 1
ATOM 751 C C . ARG A 1 99 ? 18.235 -0.161 -0.330 1.00 86.88 99 ARG A C 1
ATOM 753 O O . ARG A 1 99 ? 17.808 0.003 0.806 1.00 86.88 99 ARG A O 1
ATOM 760 N N . ASP A 1 100 ? 19.106 0.661 -0.905 1.00 86.50 100 ASP A 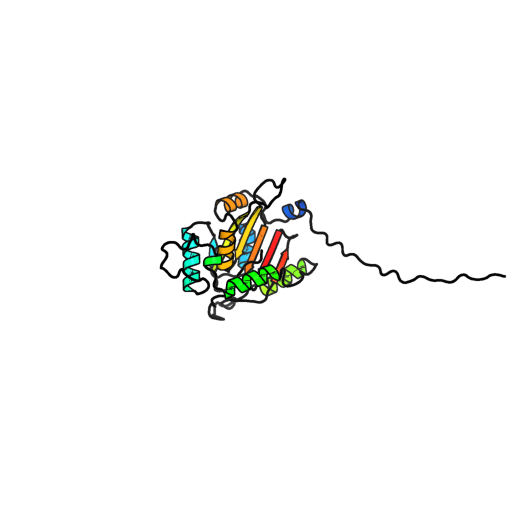N 1
ATOM 761 C CA . ASP A 1 100 ? 19.696 1.815 -0.225 1.00 86.50 100 ASP A CA 1
ATOM 762 C C . ASP A 1 100 ? 18.617 2.818 0.206 1.00 86.50 100 ASP A C 1
ATOM 764 O O . ASP A 1 100 ? 18.646 3.324 1.328 1.00 86.50 100 ASP A O 1
ATOM 768 N N . LEU A 1 101 ? 17.623 3.075 -0.655 1.00 83.88 101 LEU A N 1
ATOM 769 C CA . LEU A 1 101 ? 16.497 3.948 -0.324 1.00 83.88 101 LEU A CA 1
ATOM 770 C C . LEU A 1 101 ? 15.642 3.385 0.816 1.00 83.88 101 LEU A C 1
ATOM 772 O O . LEU A 1 101 ? 15.235 4.136 1.702 1.00 83.88 101 LEU A O 1
ATOM 776 N N . ARG A 1 102 ? 15.389 2.074 0.817 1.00 85.31 102 ARG A N 1
ATOM 777 C CA . ARG A 1 102 ? 14.674 1.401 1.902 1.00 85.31 102 ARG A CA 1
ATOM 778 C C . ARG A 1 102 ? 15.419 1.484 3.215 1.00 85.31 102 ARG A C 1
ATOM 780 O O . ARG A 1 102 ? 14.821 1.837 4.227 1.00 85.31 102 ARG A O 1
ATOM 787 N N . ASP A 1 103 ? 16.704 1.173 3.198 1.00 84.62 103 ASP A N 1
ATOM 788 C CA . ASP A 1 103 ? 17.523 1.167 4.400 1.00 84.62 103 ASP A CA 1
ATOM 789 C C . ASP A 1 103 ? 17.675 2.601 4.942 1.00 84.62 103 ASP A C 1
ATOM 791 O O . ASP A 1 103 ? 17.608 2.822 6.153 1.00 84.62 103 ASP A O 1
ATOM 795 N N . PHE A 1 104 ? 17.764 3.597 4.052 1.00 82.06 104 PHE A N 1
ATOM 796 C CA . PHE A 1 104 ? 17.696 5.012 4.413 1.00 82.06 104 PHE A CA 1
ATOM 797 C C . PHE A 1 104 ? 16.358 5.385 5.059 1.00 82.06 104 PHE A C 1
ATOM 799 O O . PHE A 1 104 ? 16.355 5.996 6.126 1.00 82.06 104 PHE A O 1
ATOM 806 N N . ASP A 1 105 ? 15.226 5.029 4.446 1.00 78.50 105 ASP A N 1
ATOM 807 C CA . ASP A 1 105 ? 13.896 5.354 4.974 1.00 78.50 105 ASP A CA 1
ATOM 808 C C . ASP A 1 105 ? 13.649 4.670 6.333 1.00 78.50 105 ASP A C 1
ATOM 810 O O . ASP A 1 105 ? 13.116 5.291 7.257 1.00 78.50 105 ASP A O 1
ATOM 814 N N . ALA A 1 106 ? 14.107 3.424 6.495 1.00 79.25 106 ALA A N 1
ATOM 815 C CA . ALA A 1 106 ? 14.055 2.698 7.761 1.00 79.25 106 ALA A CA 1
ATOM 816 C C . ALA A 1 106 ? 14.908 3.374 8.851 1.00 79.25 106 ALA A C 1
ATOM 818 O O . ALA A 1 106 ? 14.479 3.473 10.002 1.00 79.25 106 ALA A O 1
ATOM 819 N N . ALA A 1 107 ? 16.097 3.874 8.498 1.00 77.50 107 ALA A N 1
ATOM 820 C CA . ALA A 1 107 ? 16.995 4.558 9.428 1.00 77.50 107 ALA A CA 1
ATOM 821 C C . ALA A 1 107 ? 16.542 5.986 9.776 1.00 77.50 107 ALA A C 1
ATOM 823 O O . ALA A 1 107 ? 16.725 6.431 10.911 1.00 77.50 107 ALA A O 1
ATOM 824 N N . ALA A 1 108 ? 15.966 6.716 8.818 1.00 68.81 108 ALA A N 1
ATOM 825 C CA . ALA A 1 108 ? 15.549 8.103 8.998 1.00 68.81 108 ALA A CA 1
ATOM 826 C C . ALA A 1 108 ? 14.365 8.237 9.970 1.00 68.81 108 ALA A C 1
ATOM 828 O O . ALA A 1 108 ? 14.248 9.251 10.664 1.00 68.81 108 ALA A O 1
ATOM 829 N N . GLY A 1 109 ? 13.491 7.223 10.039 1.00 64.12 109 GLY A N 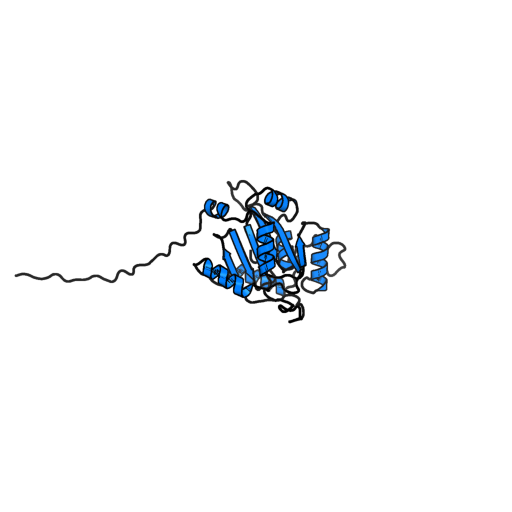1
ATOM 830 C CA . GLY A 1 109 ? 12.212 7.339 10.741 1.00 64.12 109 GLY A CA 1
ATOM 831 C C . GLY A 1 109 ? 11.331 8.453 10.137 1.00 64.12 109 GLY A C 1
ATOM 832 O O . GLY A 1 109 ? 11.680 8.979 9.085 1.00 64.12 109 GLY A O 1
ATOM 833 N N . PRO A 1 110 ? 10.184 8.827 10.759 1.00 59.06 110 PRO A N 1
ATOM 834 C CA . PRO A 1 110 ? 9.274 9.888 10.285 1.00 59.06 110 PRO A CA 1
ATOM 835 C C . PRO A 1 110 ? 10.040 11.149 9.815 1.00 59.06 110 PRO A C 1
ATOM 837 O O . PRO A 1 110 ? 10.605 11.861 10.639 1.00 59.06 110 PRO A O 1
ATOM 840 N N . GLY A 1 111 ? 10.073 11.419 8.499 1.00 53.53 111 GLY A N 1
ATOM 841 C CA . GLY A 1 111 ? 10.967 12.407 7.875 1.00 53.53 111 GLY A CA 1
ATOM 842 C C . GLY A 1 111 ? 10.606 13.860 8.179 1.00 53.53 111 GLY A C 1
ATOM 843 O O . GLY A 1 111 ? 11.402 14.764 7.935 1.00 53.53 111 GLY A O 1
ATOM 844 N N . THR A 1 112 ? 9.425 14.083 8.752 1.00 59.78 112 THR A N 1
ATOM 845 C CA . THR A 1 112 ? 8.980 15.350 9.320 1.00 59.78 112 THR A CA 1
ATOM 846 C C . THR A 1 112 ? 8.329 15.086 10.680 1.00 59.78 112 THR A C 1
ATOM 848 O O . THR A 1 112 ? 7.576 14.119 10.828 1.00 59.78 112 THR A O 1
ATOM 851 N N . PRO A 1 113 ? 8.610 15.906 11.711 1.00 69.06 113 PRO A N 1
ATOM 852 C CA . PRO A 1 113 ? 7.855 15.835 12.950 1.00 69.06 113 PRO A CA 1
ATOM 853 C C . PRO A 1 113 ? 6.389 16.149 12.650 1.00 69.06 113 PRO A C 1
ATOM 855 O O . PRO A 1 113 ? 6.075 17.198 12.090 1.00 69.06 113 PRO A O 1
ATOM 858 N N . GLU A 1 114 ? 5.503 15.232 13.024 1.00 78.00 114 GLU A N 1
ATOM 859 C CA . GLU A 1 114 ? 4.070 15.405 12.817 1.00 78.00 114 GLU A CA 1
ATOM 860 C C . GLU A 1 114 ? 3.565 16.647 13.576 1.00 78.00 114 GLU A C 1
ATOM 862 O O . GLU A 1 114 ? 3.898 16.807 14.762 1.00 78.00 114 GLU A O 1
ATOM 867 N N . PRO A 1 115 ? 2.745 17.510 12.944 1.00 79.06 115 PRO A N 1
ATOM 868 C CA . PRO A 1 115 ? 2.018 18.542 13.668 1.00 79.06 115 PRO A CA 1
ATOM 869 C C . PRO A 1 115 ? 1.257 17.936 14.852 1.00 79.06 115 PRO A C 1
ATOM 871 O O . PRO A 1 115 ? 0.707 16.838 14.763 1.00 79.06 115 PRO A O 1
ATOM 874 N N . ALA A 1 116 ? 1.219 18.649 15.980 1.00 82.44 116 ALA A N 1
ATOM 875 C CA . ALA A 1 116 ? 0.517 18.158 17.167 1.00 82.44 116 ALA A CA 1
ATOM 876 C C . ALA A 1 116 ? -1.003 18.070 16.940 1.00 82.44 116 ALA A C 1
ATOM 878 O O . ALA A 1 116 ? -1.668 17.188 17.483 1.00 82.44 116 ALA A O 1
ATOM 879 N N . ASP A 1 117 ? -1.542 18.979 16.129 1.00 90.75 117 ASP A N 1
ATOM 880 C CA . ASP A 1 117 ? -2.960 19.055 15.808 1.00 90.75 117 ASP A CA 1
ATOM 881 C C . ASP A 1 117 ? -3.349 18.066 14.692 1.00 90.75 117 ASP A C 1
ATOM 883 O O . ASP A 1 117 ? -2.607 17.847 13.734 1.00 90.75 117 ASP A O 1
ATOM 887 N N . GLU A 1 118 ? -4.500 17.406 14.839 1.00 90.25 118 GLU A N 1
ATOM 888 C CA . GLU A 1 118 ? -4.993 16.441 13.845 1.00 90.25 118 GLU A CA 1
ATOM 889 C C . GLU A 1 118 ? -5.506 17.126 12.579 1.00 90.25 118 GLU A C 1
ATOM 891 O O . GLU A 1 118 ? -5.264 16.616 11.486 1.00 90.25 118 GLU A O 1
ATOM 896 N N . GLU A 1 119 ? -6.140 18.293 12.703 1.00 92.06 119 GLU A N 1
ATOM 897 C CA . GLU A 1 119 ? -6.652 19.035 11.547 1.00 92.06 119 GLU A CA 1
ATOM 898 C C . GLU A 1 119 ? -5.504 19.499 10.642 1.00 92.06 119 GLU A C 1
ATOM 900 O O . GLU A 1 119 ? -5.551 19.312 9.426 1.00 92.06 119 GLU A O 1
ATOM 905 N N . GLN A 1 120 ? -4.415 20.000 11.233 1.00 93.31 120 GLN A N 1
ATOM 906 C CA . GLN A 1 120 ? -3.196 20.347 10.494 1.00 93.31 120 GLN A CA 1
ATOM 907 C C . GLN A 1 120 ? -2.557 19.141 9.791 1.00 93.31 120 GLN A C 1
ATOM 909 O O . GLN A 1 120 ? -2.169 19.255 8.626 1.00 93.31 120 GLN A O 1
ATOM 914 N N . ARG A 1 121 ? -2.478 17.981 10.462 1.00 92.38 121 ARG A N 1
ATOM 915 C CA . ARG A 1 121 ? -1.982 16.731 9.855 1.00 92.38 121 ARG A CA 1
ATOM 916 C C . ARG A 1 121 ? -2.839 16.305 8.663 1.00 92.38 121 ARG A C 1
ATOM 918 O O . ARG A 1 121 ? -2.296 15.948 7.620 1.00 92.38 121 ARG A O 1
ATOM 925 N N . GLU A 1 122 ? -4.164 16.351 8.801 1.00 93.31 122 GLU A N 1
ATOM 926 C CA . GLU A 1 122 ? -5.094 15.988 7.726 1.00 93.31 122 GLU A CA 1
ATOM 927 C C . GLU A 1 122 ? -5.001 16.975 6.551 1.00 93.31 122 GLU A C 1
ATOM 929 O O . GLU A 1 122 ? -4.936 16.548 5.399 1.00 93.31 122 GLU A O 1
ATOM 934 N N . ALA A 1 123 ? -4.902 18.279 6.820 1.00 94.69 123 ALA A N 1
ATOM 935 C CA . ALA A 1 123 ? -4.736 19.300 5.787 1.00 94.69 123 ALA A CA 1
ATOM 936 C C . ALA A 1 123 ? -3.427 19.130 4.998 1.00 94.69 123 ALA A C 1
ATOM 938 O O . ALA A 1 123 ? -3.429 19.209 3.766 1.00 94.69 123 ALA A O 1
ATOM 939 N N . GLU A 1 124 ? -2.311 18.858 5.680 1.00 92.69 124 GLU A N 1
ATOM 940 C CA . GLU A 1 124 ? -1.031 18.593 5.023 1.00 92.69 124 GLU A CA 1
ATOM 941 C C . GLU A 1 124 ? -1.084 17.323 4.165 1.00 92.69 124 GLU A C 1
ATOM 943 O O . GLU A 1 124 ? -0.619 17.328 3.021 1.00 92.69 124 GLU A O 1
ATOM 948 N N . ALA A 1 125 ? -1.715 16.266 4.679 1.00 93.81 125 ALA A N 1
ATOM 949 C CA . ALA A 1 125 ? -1.902 15.031 3.936 1.00 93.81 125 ALA A CA 1
ATOM 950 C C . ALA A 1 125 ? -2.737 15.243 2.675 1.00 93.81 125 ALA A C 1
ATOM 952 O O . ALA A 1 125 ? -2.320 14.849 1.588 1.00 93.81 125 ALA A O 1
ATOM 953 N N . LEU A 1 126 ? -3.872 15.935 2.784 1.00 96.56 126 LEU A N 1
ATOM 954 C CA . LEU A 1 126 ? -4.719 16.259 1.638 1.00 96.56 126 LEU A CA 1
ATOM 955 C C . LEU A 1 126 ? -3.992 17.129 0.611 1.00 96.56 126 LEU A C 1
ATOM 957 O O . LEU A 1 126 ? -4.182 16.922 -0.588 1.00 96.56 126 LEU A O 1
ATOM 961 N N . ARG A 1 127 ? -3.132 18.055 1.047 1.00 95.56 127 ARG A N 1
ATOM 962 C CA . ARG A 1 127 ? -2.333 18.898 0.148 1.00 95.56 127 ARG A CA 1
ATOM 963 C C . ARG A 1 127 ? -1.389 18.079 -0.734 1.00 95.56 127 ARG A C 1
ATOM 965 O O . ARG A 1 127 ? -1.214 18.430 -1.896 1.00 95.56 127 ARG A O 1
ATOM 972 N N . LEU A 1 128 ? -0.767 17.031 -0.193 1.00 94.62 128 LEU A N 1
ATOM 973 C CA . LEU A 1 128 ? 0.210 16.215 -0.926 1.00 94.62 128 LEU A CA 1
ATOM 974 C C . LEU A 1 128 ? -0.414 15.029 -1.667 1.00 94.62 128 LEU A C 1
ATOM 976 O O . LEU A 1 128 ? 0.082 14.640 -2.718 1.00 94.62 128 LEU A O 1
ATOM 980 N N . LEU A 1 129 ? -1.493 14.455 -1.133 1.00 96.38 129 LEU A N 1
ATOM 981 C CA . LEU A 1 129 ? -2.064 13.203 -1.633 1.00 96.38 129 LEU A CA 1
ATOM 982 C C . LEU A 1 129 ? -3.237 13.399 -2.602 1.00 96.38 129 LEU A C 1
ATOM 984 O O . LEU A 1 129 ? -3.601 12.464 -3.316 1.00 96.38 129 LEU A O 1
ATOM 988 N N . SER A 1 130 ? -3.832 14.592 -2.673 1.00 98.00 130 SER A N 1
ATOM 989 C CA . SER A 1 130 ? -4.925 14.853 -3.617 1.00 98.00 130 SER A CA 1
ATOM 990 C C . SER A 1 130 ? -4.459 14.681 -5.066 1.00 98.00 130 SER A C 1
ATOM 992 O O . SER A 1 130 ? -3.659 15.458 -5.574 1.00 98.00 130 SER A O 1
ATOM 994 N N . GLY A 1 131 ? -4.978 13.658 -5.745 1.00 98.12 131 GLY A N 1
ATOM 995 C CA . GLY A 1 131 ? -4.605 13.300 -7.111 1.00 98.12 131 GLY A CA 1
ATOM 996 C C . GLY A 1 131 ? -3.229 12.647 -7.254 1.00 98.12 131 GLY A C 1
ATOM 997 O O . GLY A 1 131 ? -2.758 12.510 -8.379 1.00 98.12 131 GLY A O 1
ATOM 998 N N . ALA A 1 132 ? -2.579 12.245 -6.160 1.00 97.56 132 ALA A N 1
ATOM 999 C CA . ALA A 1 132 ? -1.199 11.757 -6.183 1.00 97.56 132 ALA A CA 1
ATOM 1000 C C . ALA A 1 132 ? -0.990 10.446 -6.964 1.00 97.56 132 ALA A C 1
ATOM 1002 O O . ALA A 1 132 ? 0.126 10.181 -7.407 1.00 97.56 132 ALA A O 1
ATOM 1003 N N . ALA A 1 133 ? -2.055 9.667 -7.179 1.00 97.56 133 ALA A N 1
ATOM 1004 C CA . ALA A 1 133 ? -2.013 8.388 -7.887 1.00 97.56 133 ALA A CA 1
ATOM 1005 C C . ALA A 1 133 ? -2.574 8.458 -9.322 1.00 97.56 133 ALA A C 1
ATOM 1007 O O . ALA A 1 133 ? -2.804 7.417 -9.938 1.00 97.56 133 ALA A O 1
ATOM 1008 N N . ARG A 1 134 ? -2.831 9.652 -9.878 1.00 98.31 134 ARG A N 1
ATOM 1009 C CA . ARG A 1 134 ? -3.369 9.788 -11.246 1.00 98.31 134 ARG A CA 1
ATOM 1010 C C . ARG A 1 134 ? -2.489 9.085 -12.277 1.00 98.31 134 ARG A C 1
ATOM 1012 O O . ARG A 1 134 ? -1.263 9.170 -12.217 1.00 98.31 134 ARG A O 1
ATOM 1019 N N . GLY A 1 135 ? -3.133 8.369 -13.196 1.00 97.06 135 GLY A N 1
ATOM 1020 C CA . GLY A 1 135 ? -2.477 7.537 -14.209 1.00 97.06 135 GLY A CA 1
ATOM 1021 C C . GLY A 1 135 ? -1.877 6.228 -13.685 1.00 97.06 135 GLY A C 1
ATOM 1022 O O . GLY A 1 135 ? -1.373 5.429 -14.468 1.00 97.06 135 GLY A O 1
ATOM 1023 N N . ARG A 1 136 ? -1.953 5.955 -12.375 1.00 96.44 136 ARG A N 1
ATOM 1024 C CA . ARG A 1 136 ? -1.407 4.736 -11.762 1.00 96.44 136 ARG A CA 1
ATOM 1025 C C . ARG A 1 136 ? -2.504 3.746 -11.392 1.00 96.44 136 ARG A C 1
ATOM 1027 O O . ARG A 1 136 ? -3.638 4.117 -11.085 1.00 96.44 136 ARG A O 1
ATOM 1034 N N . THR A 1 137 ? -2.145 2.466 -11.389 1.00 97.00 137 THR A N 1
ATOM 1035 C CA . THR A 1 137 ? -2.921 1.455 -10.663 1.00 97.00 137 THR A CA 1
ATOM 1036 C C . THR A 1 137 ? -2.604 1.589 -9.182 1.00 97.00 137 THR A C 1
ATOM 1038 O O . THR A 1 137 ? -1.440 1.744 -8.818 1.00 97.00 137 THR A O 1
ATOM 1041 N N . ALA A 1 138 ? -3.631 1.531 -8.345 1.00 98.06 138 ALA A N 1
ATOM 1042 C CA . ALA A 1 138 ? -3.480 1.355 -6.914 1.00 98.06 138 ALA A CA 1
ATOM 1043 C C . ALA A 1 138 ? -3.975 -0.027 -6.483 1.00 98.06 138 ALA A C 1
ATOM 1045 O O . ALA A 1 138 ? -4.755 -0.679 -7.176 1.00 98.06 138 ALA A O 1
ATOM 1046 N N . TRP A 1 139 ? -3.532 -0.455 -5.315 1.00 98.38 139 TRP A N 1
ATOM 1047 C CA . TRP A 1 139 ? -3.800 -1.754 -4.737 1.00 98.38 139 TRP A CA 1
ATOM 1048 C C . TRP A 1 139 ? -4.394 -1.602 -3.345 1.00 98.38 139 TRP A C 1
ATOM 1050 O O . TRP A 1 139 ? -3.942 -0.765 -2.562 1.00 98.38 139 TRP A O 1
ATOM 1060 N N . VAL A 1 140 ? -5.386 -2.433 -3.043 1.00 98.06 140 VAL A N 1
ATOM 1061 C CA . VAL A 1 140 ? -5.913 -2.639 -1.691 1.00 98.06 140 VAL A CA 1
ATOM 1062 C C . VAL A 1 140 ? -5.316 -3.938 -1.171 1.00 98.06 140 VAL A C 1
ATOM 1064 O O . VAL A 1 140 ? -5.555 -4.998 -1.742 1.00 98.06 140 VAL A O 1
ATOM 1067 N N . VAL A 1 141 ? -4.525 -3.866 -0.107 1.00 97.62 141 VAL A N 1
ATOM 1068 C CA . VAL A 1 141 ? -3.766 -4.995 0.441 1.00 97.62 141 VAL A CA 1
ATOM 1069 C C . VAL A 1 141 ? -4.262 -5.282 1.858 1.00 97.62 141 VAL A C 1
ATOM 1071 O O . VAL A 1 141 ? -3.789 -4.650 2.804 1.00 97.62 141 VAL A O 1
ATOM 1074 N N . PRO A 1 142 ? -5.243 -6.181 2.037 1.00 97.00 142 PRO A N 1
ATOM 1075 C CA . PRO A 1 142 ? -5.634 -6.659 3.357 1.00 97.00 142 PRO A CA 1
ATOM 1076 C C . PRO A 1 142 ? -4.582 -7.637 3.884 1.00 97.00 142 PRO A C 1
ATOM 1078 O O . PRO A 1 142 ? -4.180 -8.565 3.178 1.00 97.00 142 PRO A O 1
ATOM 1081 N N . PHE A 1 143 ? -4.140 -7.449 5.125 1.00 95.19 143 PHE A N 1
ATOM 1082 C CA . PHE A 1 143 ? -3.100 -8.282 5.719 1.00 95.19 143 PHE A CA 1
ATOM 1083 C C . PHE A 1 143 ? -3.299 -8.514 7.221 1.00 95.19 143 PHE A C 1
ATOM 1085 O O . PHE A 1 143 ? -3.964 -7.744 7.919 1.00 95.19 143 PHE A O 1
ATOM 1092 N N . ALA A 1 144 ? -2.689 -9.588 7.718 1.00 92.31 144 ALA A N 1
ATOM 1093 C CA . ALA A 1 144 ? -2.607 -9.931 9.129 1.00 92.31 144 ALA A CA 1
ATOM 1094 C C . ALA A 1 144 ? -1.143 -10.133 9.546 1.00 92.31 144 ALA A C 1
ATOM 1096 O O . ALA A 1 144 ? -0.397 -10.868 8.893 1.00 92.31 144 ALA A O 1
ATOM 1097 N N . VAL A 1 145 ? -0.748 -9.507 10.656 1.00 86.50 145 VAL A N 1
ATOM 1098 C CA . VAL A 1 145 ? 0.583 -9.649 11.265 1.00 86.50 145 VAL A CA 1
ATOM 1099 C C . VAL A 1 145 ? 0.451 -10.325 12.623 1.00 86.50 145 VAL A C 1
ATOM 1101 O O . VAL A 1 145 ? -0.347 -9.908 13.467 1.00 86.50 145 VAL A O 1
ATOM 1104 N N . GLU A 1 146 ? 1.251 -11.364 12.850 1.00 76.38 146 GLU A N 1
ATOM 1105 C CA . GLU A 1 146 ? 1.378 -11.979 14.172 1.00 76.38 146 GLU A CA 1
ATOM 1106 C C . GLU A 1 146 ? 2.150 -11.028 15.107 1.00 76.38 146 GLU A C 1
ATOM 1108 O O . GLU A 1 146 ? 3.240 -10.577 14.744 1.00 76.38 146 GLU A O 1
ATOM 1113 N N . PRO A 1 147 ? 1.636 -10.684 16.303 1.00 63.44 147 PRO A N 1
ATOM 1114 C CA . PRO A 1 147 ? 2.309 -9.738 17.182 1.00 63.44 147 PRO A CA 1
ATOM 1115 C C . PRO A 1 147 ? 3.649 -10.293 17.675 1.00 63.44 147 PRO A C 1
ATOM 1117 O O . PRO A 1 147 ? 3.711 -11.376 18.258 1.00 63.44 147 PRO A O 1
ATOM 1120 N N . LEU A 1 148 ? 4.723 -9.517 17.523 1.00 54.41 148 LEU A N 1
ATOM 1121 C CA . LEU A 1 148 ? 6.024 -9.860 18.094 1.00 54.41 148 LEU A CA 1
ATOM 1122 C C . LEU A 1 148 ? 5.958 -9.795 19.632 1.00 54.41 148 LEU A C 1
ATOM 1124 O O . LEU A 1 148 ? 5.783 -8.728 20.216 1.00 54.41 148 LEU A O 1
ATOM 1128 N N . GLY A 1 149 ? 6.106 -10.945 20.299 1.00 49.84 149 GLY A N 1
ATOM 1129 C CA . GLY A 1 149 ? 6.456 -11.029 21.725 1.00 49.84 149 GLY A CA 1
ATOM 1130 C C . GLY A 1 149 ? 5.387 -10.638 22.758 1.00 49.84 149 GLY A C 1
ATOM 1131 O O . GLY A 1 149 ? 5.719 -10.523 23.937 1.00 49.84 149 GLY A O 1
ATOM 1132 N N . ALA A 1 150 ? 4.118 -10.452 22.392 1.00 44.88 150 ALA A N 1
ATOM 1133 C CA . ALA A 1 150 ? 3.095 -10.048 23.359 1.00 44.88 150 ALA A CA 1
ATOM 1134 C C . ALA A 1 150 ? 2.403 -11.253 24.020 1.00 44.88 150 ALA A C 1
ATOM 1136 O O . ALA A 1 150 ? 1.365 -11.728 23.555 1.00 44.88 150 ALA A O 1
ATOM 1137 N N . ALA A 1 151 ? 2.934 -11.693 25.164 1.00 41.56 151 ALA A N 1
ATOM 1138 C CA . ALA A 1 151 ? 2.159 -12.439 26.154 1.00 41.56 151 ALA A CA 1
ATOM 1139 C C . ALA A 1 151 ? 0.969 -11.563 26.606 1.00 41.56 151 ALA A C 1
ATOM 1141 O O . ALA A 1 151 ? 1.113 -10.713 27.480 1.00 41.56 151 ALA A O 1
ATOM 1142 N N . GLY A 1 152 ? -0.184 -11.708 25.943 1.00 46.34 152 GLY A N 1
ATOM 1143 C CA . GLY A 1 152 ? -1.410 -10.951 26.235 1.00 46.34 152 GLY A CA 1
ATOM 1144 C C . GLY A 1 152 ? -2.136 -10.335 25.031 1.00 46.34 152 GLY A C 1
ATOM 1145 O O . GLY A 1 152 ? -3.207 -9.764 25.220 1.00 46.34 152 GLY A O 1
ATOM 1146 N N . ALA A 1 153 ? -1.616 -10.442 23.802 1.00 50.19 153 ALA A N 1
ATOM 1147 C CA . ALA A 1 153 ? -2.371 -10.049 22.609 1.00 50.19 153 ALA A CA 1
ATOM 1148 C C . ALA A 1 153 ? -3.334 -11.173 22.176 1.00 50.19 153 ALA A C 1
ATOM 1150 O O . ALA A 1 153 ? -2.910 -12.292 21.910 1.00 50.19 153 ALA A O 1
ATOM 1151 N N . SER A 1 154 ? -4.636 -10.878 22.092 1.00 52.75 154 SER A N 1
ATOM 1152 C CA . SER A 1 154 ? -5.706 -11.844 21.768 1.00 52.75 154 SER A CA 1
ATOM 1153 C C . SER A 1 154 ? -5.798 -12.272 20.288 1.00 52.75 154 SER A C 1
ATOM 1155 O O . SER A 1 154 ? -6.869 -12.691 19.860 1.00 52.75 154 SER A O 1
ATOM 1157 N N . GLY A 1 155 ? -4.725 -12.164 19.496 1.00 56.84 155 GLY A N 1
ATOM 1158 C CA . GLY A 1 155 ? -4.699 -12.602 18.091 1.00 56.84 155 GLY A CA 1
ATOM 1159 C C . GLY A 1 155 ? -3.909 -11.686 17.141 1.00 56.84 155 GLY A C 1
ATOM 1160 O O . GLY A 1 155 ? -3.352 -10.678 17.589 1.00 56.84 155 GLY A O 1
ATOM 1161 N N . PRO A 1 156 ? -3.870 -12.023 15.834 1.00 66.69 156 PRO A N 1
ATOM 1162 C CA . PRO A 1 156 ? -3.144 -11.265 14.815 1.00 66.69 156 PRO A CA 1
ATOM 1163 C C . PRO A 1 156 ? -3.702 -9.851 14.652 1.00 66.69 156 PRO A C 1
ATOM 1165 O O . PRO A 1 156 ? -4.925 -9.671 14.639 1.00 66.69 156 PRO A O 1
ATOM 1168 N N . ALA A 1 157 ? -2.820 -8.865 14.477 1.00 84.31 157 ALA A N 1
ATOM 1169 C CA . ALA A 1 157 ? -3.201 -7.494 14.156 1.00 84.31 157 ALA A CA 1
ATOM 1170 C C . ALA A 1 157 ? -3.577 -7.388 12.670 1.00 84.31 157 ALA A C 1
ATOM 1172 O O . ALA A 1 157 ? -2.797 -7.782 11.804 1.00 84.31 157 ALA A O 1
ATOM 1173 N N . LEU A 1 158 ? -4.768 -6.856 12.387 1.00 92.19 158 LEU A N 1
ATOM 1174 C CA . LEU A 1 158 ? -5.276 -6.659 11.030 1.00 92.19 158 LEU A CA 1
ATOM 1175 C C . LEU A 1 158 ? -4.936 -5.261 10.509 1.00 92.19 158 LEU A C 1
ATOM 1177 O O . LEU A 1 158 ? -4.972 -4.273 11.255 1.00 92.19 158 LEU A O 1
ATOM 1181 N N . GLY A 1 159 ? -4.670 -5.171 9.212 1.00 94.00 159 GLY A N 1
ATOM 1182 C CA . GLY A 1 159 ? -4.463 -3.909 8.521 1.00 94.00 159 GLY A CA 1
ATOM 1183 C C . GLY A 1 159 ? -4.896 -3.963 7.064 1.00 94.00 159 GLY A C 1
ATOM 1184 O O . GLY A 1 159 ? -5.031 -5.034 6.472 1.00 94.00 159 GLY A O 1
ATOM 1185 N N . VAL A 1 160 ? -5.115 -2.781 6.494 1.00 96.56 160 VAL A N 1
ATOM 1186 C CA . VAL A 1 160 ? -5.330 -2.611 5.056 1.00 96.56 160 VAL A CA 1
ATOM 1187 C C . VAL A 1 160 ? -4.418 -1.507 4.562 1.00 96.56 160 VAL A C 1
ATOM 1189 O O . VAL A 1 160 ? -4.499 -0.375 5.040 1.00 96.56 160 VAL A O 1
ATOM 1192 N N . LEU A 1 161 ? -3.565 -1.838 3.597 1.00 97.12 161 LEU A N 1
ATOM 1193 C CA . LEU A 1 161 ? -2.751 -0.872 2.874 1.00 97.12 161 LEU A CA 1
ATOM 1194 C C . LEU A 1 161 ? -3.427 -0.507 1.553 1.00 97.12 161 LEU A C 1
ATOM 1196 O O . LEU A 1 161 ? -3.671 -1.372 0.722 1.00 97.12 161 LEU A O 1
ATOM 1200 N N . PHE A 1 162 ? -3.690 0.778 1.340 1.00 98.12 162 PHE A N 1
ATOM 1201 C CA . PHE A 1 162 ? -4.021 1.326 0.030 1.00 98.12 162 PHE A CA 1
ATOM 1202 C C . PHE A 1 162 ? -2.766 1.954 -0.568 1.00 98.12 162 PHE A C 1
ATOM 1204 O O . PHE A 1 162 ? -2.226 2.897 0.019 1.00 98.12 162 PHE A O 1
ATOM 1211 N N . THR A 1 163 ? -2.298 1.471 -1.722 1.00 98.12 163 THR A N 1
ATOM 1212 C CA . THR A 1 163 ? -1.076 2.017 -2.320 1.00 98.12 163 THR A CA 1
ATOM 1213 C C . THR A 1 163 ? -0.986 1.989 -3.835 1.00 98.12 163 THR A C 1
ATOM 1215 O O . THR A 1 163 ? -1.451 1.051 -4.454 1.00 98.12 163 THR A O 1
ATOM 1218 N N . ASP A 1 164 ? -0.345 2.991 -4.439 1.00 97.19 164 ASP A N 1
ATOM 1219 C CA . ASP A 1 164 ? 0.056 3.002 -5.857 1.00 97.19 164 ASP A CA 1
ATOM 1220 C C . ASP A 1 164 ? 1.509 2.527 -6.082 1.00 97.19 164 ASP A C 1
ATOM 1222 O O . ASP A 1 164 ? 2.019 2.591 -7.202 1.00 97.19 164 ASP A O 1
ATOM 1226 N N . SER A 1 165 ? 2.175 2.018 -5.036 1.00 95.38 165 SER A N 1
ATOM 1227 C CA . SER A 1 165 ? 3.501 1.415 -5.144 1.00 95.38 165 SER A CA 1
ATOM 1228 C C . SER A 1 165 ? 3.430 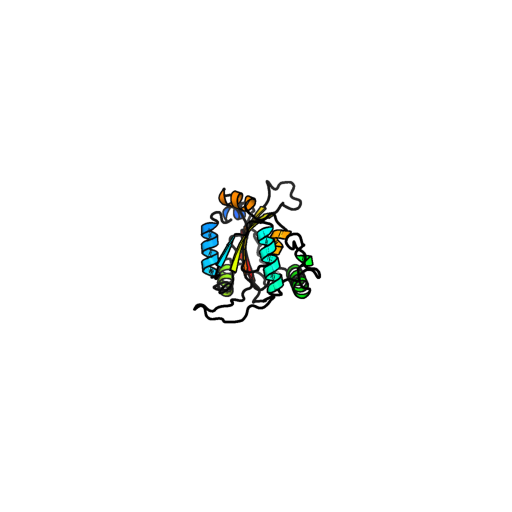-0.105 -5.146 1.00 95.38 165 SER A C 1
ATOM 1230 O O . SER A 1 165 ? 3.101 -0.750 -4.150 1.00 95.38 165 SER A O 1
ATOM 1232 N N . ARG A 1 166 ? 3.879 -0.691 -6.253 1.00 94.38 166 ARG A N 1
ATOM 1233 C CA . ARG A 1 166 ? 4.054 -2.138 -6.381 1.00 94.38 166 ARG A CA 1
ATOM 1234 C C . ARG A 1 166 ? 5.079 -2.703 -5.400 1.00 94.38 166 ARG A C 1
ATOM 1236 O O . ARG A 1 166 ? 4.892 -3.804 -4.894 1.00 94.38 166 ARG A O 1
ATOM 1243 N N . VAL A 1 167 ? 6.155 -1.964 -5.137 1.00 93.06 167 VAL A N 1
ATOM 1244 C CA . VAL A 1 167 ? 7.204 -2.396 -4.202 1.00 93.06 167 VAL A CA 1
ATOM 1245 C C . VAL A 1 167 ? 6.640 -2.470 -2.783 1.00 93.06 167 VAL A C 1
ATOM 1247 O O . VAL A 1 167 ? 6.916 -3.430 -2.073 1.00 93.06 167 VAL A O 1
ATOM 1250 N N . ALA A 1 168 ? 5.775 -1.525 -2.401 1.00 94.31 168 ALA A N 1
ATOM 1251 C CA . ALA A 1 168 ? 5.078 -1.568 -1.119 1.00 94.31 168 ALA A CA 1
ATOM 1252 C C . ALA A 1 168 ? 4.134 -2.778 -1.000 1.00 94.31 168 ALA A C 1
ATOM 1254 O O . ALA A 1 168 ? 4.103 -3.416 0.048 1.00 94.31 168 ALA A O 1
ATOM 1255 N N . VAL A 1 169 ? 3.406 -3.133 -2.068 1.00 95.75 169 VAL A N 1
ATOM 1256 C CA . VAL A 1 169 ? 2.577 -4.355 -2.088 1.00 95.75 169 VAL A CA 1
ATOM 1257 C C . VAL A 1 169 ? 3.430 -5.596 -1.824 1.00 95.75 169 VAL A C 1
ATOM 1259 O O . VAL A 1 169 ? 3.091 -6.398 -0.958 1.00 95.75 169 VAL A O 1
ATOM 1262 N N . LEU A 1 170 ? 4.543 -5.740 -2.550 1.00 94.44 170 LEU A N 1
ATOM 1263 C CA . LEU A 1 170 ? 5.438 -6.890 -2.412 1.00 94.44 170 LEU A CA 1
ATOM 1264 C C . LEU A 1 170 ? 6.083 -6.953 -1.021 1.00 94.44 170 LEU A C 1
ATOM 1266 O O . LEU A 1 170 ? 6.215 -8.041 -0.477 1.00 94.44 170 LEU A O 1
ATOM 1270 N N . ALA A 1 171 ? 6.423 -5.807 -0.425 1.00 92.25 171 ALA A N 1
ATOM 1271 C CA . ALA A 1 171 ? 6.976 -5.756 0.928 1.00 92.25 171 ALA A CA 1
ATOM 1272 C C . ALA A 1 171 ? 5.972 -6.294 1.959 1.00 92.25 171 ALA A C 1
ATOM 1274 O O . ALA A 1 171 ? 6.314 -7.138 2.781 1.00 92.25 171 ALA A O 1
ATOM 1275 N N . VAL A 1 172 ? 4.700 -5.890 1.860 1.00 92.69 172 VAL A N 1
ATOM 1276 C CA . VAL A 1 172 ? 3.648 -6.418 2.743 1.00 92.69 172 VAL A CA 1
ATOM 1277 C C . VAL A 1 172 ? 3.417 -7.916 2.516 1.00 92.69 172 VAL A C 1
ATOM 1279 O O . VAL A 1 172 ? 3.186 -8.637 3.482 1.00 92.69 172 VAL A O 1
ATOM 1282 N N . GLN A 1 173 ? 3.499 -8.406 1.274 1.00 93.31 173 GLN A N 1
ATOM 1283 C CA . GLN A 1 173 ? 3.384 -9.843 0.982 1.00 93.31 173 GLN A CA 1
ATOM 1284 C C . GLN A 1 173 ? 4.522 -10.682 1.580 1.00 93.31 173 GLN A C 1
ATOM 1286 O O . GLN A 1 173 ? 4.310 -11.862 1.853 1.00 93.31 173 GLN A O 1
ATOM 1291 N N . ASP A 1 174 ? 5.700 -10.094 1.785 1.00 90.44 174 ASP A N 1
ATOM 1292 C CA . ASP A 1 174 ? 6.847 -10.778 2.386 1.00 90.44 174 ASP A CA 1
ATOM 1293 C C . ASP A 1 174 ? 6.799 -10.776 3.921 1.00 90.44 174 ASP A C 1
ATOM 1295 O O . ASP A 1 174 ? 7.242 -11.732 4.558 1.00 90.44 174 ASP A O 1
ATOM 1299 N N . GLU A 1 175 ? 6.250 -9.721 4.525 1.00 87.19 175 GLU A N 1
ATOM 1300 C CA . GLU A 1 175 ? 6.254 -9.526 5.982 1.00 87.19 175 GLU A CA 1
ATOM 1301 C C . GLU A 1 175 ? 4.962 -9.982 6.677 1.00 87.19 175 GLU A C 1
ATOM 1303 O O . GLU A 1 175 ? 4.954 -10.225 7.887 1.00 87.19 175 GLU A O 1
ATOM 1308 N N . ALA A 1 176 ? 3.855 -10.093 5.940 1.00 90.88 176 ALA A N 1
ATOM 1309 C CA . ALA A 1 176 ? 2.533 -10.347 6.497 1.00 90.88 176 ALA A CA 1
ATOM 1310 C C . ALA A 1 176 ? 1.743 -11.395 5.707 1.00 90.88 176 ALA A C 1
ATOM 1312 O O . ALA A 1 176 ? 1.970 -11.649 4.525 1.00 90.88 176 ALA A O 1
ATOM 1313 N N . ARG A 1 177 ? 0.735 -11.984 6.360 1.00 92.56 177 ARG A N 1
ATOM 1314 C CA . ARG A 1 177 ? -0.227 -12.856 5.676 1.00 92.56 177 ARG A CA 1
ATOM 1315 C C . ARG A 1 177 ? -1.243 -11.985 4.950 1.00 92.56 177 ARG A C 1
ATOM 1317 O O . ARG A 1 177 ? -2.107 -11.389 5.590 1.00 92.56 177 ARG A O 1
ATOM 1324 N N . VAL A 1 178 ? -1.116 -11.898 3.631 1.00 93.81 178 VAL A N 1
ATOM 1325 C CA . VAL A 1 178 ? -1.996 -11.109 2.758 1.00 93.81 178 VAL A CA 1
ATOM 1326 C C . VAL A 1 178 ? -3.136 -11.965 2.218 1.00 93.81 178 VAL A C 1
ATOM 1328 O O . VAL A 1 178 ? -2.946 -13.147 1.935 1.00 93.81 178 VAL A O 1
ATOM 1331 N N . GLY A 1 179 ? -4.302 -11.350 2.020 1.00 90.00 179 GLY A N 1
ATOM 1332 C CA . GLY A 1 179 ? -5.351 -11.912 1.172 1.00 90.00 179 GLY A CA 1
ATOM 1333 C C . GLY A 1 179 ? -6.656 -12.243 1.887 1.00 90.00 179 GLY A C 1
ATOM 1334 O O . GLY A 1 179 ? -7.055 -11.580 2.848 1.00 90.00 179 GLY A O 1
ATOM 1335 N N . ALA A 1 180 ? -7.344 -13.267 1.374 1.00 89.44 180 ALA A N 1
ATOM 1336 C CA . ALA A 1 180 ? -8.751 -13.549 1.670 1.00 89.44 180 ALA A CA 1
ATOM 1337 C C . ALA A 1 180 ? -9.064 -13.762 3.161 1.00 89.44 180 ALA A C 1
ATOM 1339 O O . ALA A 1 180 ? -10.115 -13.332 3.625 1.00 89.44 180 ALA A O 1
ATOM 1340 N N . GLU A 1 181 ? -8.167 -14.388 3.926 1.00 91.06 181 GLU A N 1
ATOM 1341 C CA . GLU A 1 181 ? -8.389 -14.625 5.359 1.00 91.06 181 GLU A CA 1
ATOM 1342 C C . GLU A 1 181 ? -8.416 -13.313 6.160 1.00 91.06 181 GLU A C 1
ATOM 13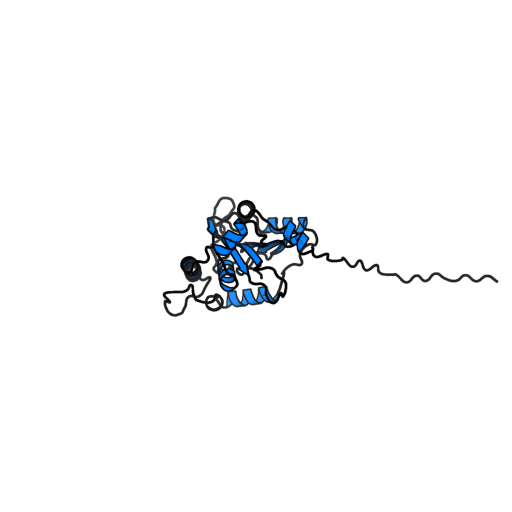44 O O . GLU A 1 181 ? -9.318 -13.093 6.969 1.00 91.06 181 GLU A O 1
ATOM 1349 N N . ALA A 1 182 ? -7.458 -12.414 5.907 1.00 93.31 182 ALA A N 1
ATOM 1350 C CA . ALA A 1 182 ? -7.425 -11.102 6.548 1.00 93.31 182 ALA A CA 1
ATOM 1351 C C . ALA A 1 182 ? -8.649 -10.268 6.145 1.00 93.31 182 ALA A C 1
ATOM 1353 O O . ALA A 1 182 ? -9.286 -9.655 7.003 1.00 93.31 182 ALA A O 1
ATOM 1354 N N . LEU A 1 183 ? -9.011 -10.301 4.857 1.00 94.00 183 LEU A N 1
ATOM 1355 C CA . LEU A 1 183 ? -10.187 -9.606 4.341 1.00 94.00 183 LEU A CA 1
ATOM 1356 C C . LEU A 1 183 ? -11.481 -10.098 5.001 1.00 94.00 183 LEU A C 1
ATOM 1358 O O . LEU A 1 183 ? -12.253 -9.279 5.487 1.00 94.00 183 LEU A O 1
ATOM 1362 N N . ALA A 1 184 ? -11.683 -11.414 5.105 1.00 92.31 184 ALA A N 1
ATOM 1363 C CA . ALA A 1 184 ? -12.882 -11.989 5.714 1.00 92.31 184 ALA A CA 1
ATOM 1364 C C . ALA A 1 184 ? -13.051 -11.569 7.184 1.00 92.31 184 ALA A C 1
ATOM 1366 O O . ALA A 1 184 ? -14.160 -11.285 7.632 1.00 92.31 184 ALA A O 1
ATOM 1367 N N . ARG A 1 185 ? -11.950 -11.484 7.942 1.00 92.44 185 ARG A N 1
ATOM 1368 C CA . ARG A 1 185 ? -11.966 -11.000 9.332 1.00 92.44 185 ARG A CA 1
ATOM 1369 C C . ARG A 1 185 ? -12.322 -9.516 9.429 1.00 92.44 185 ARG A C 1
ATOM 1371 O O . ARG A 1 185 ? -13.103 -9.121 10.294 1.00 92.44 185 ARG A O 1
ATOM 1378 N N . ILE A 1 186 ? -11.787 -8.701 8.520 1.00 92.69 186 ILE A N 1
ATOM 1379 C CA . ILE A 1 186 ? -12.123 -7.276 8.411 1.00 92.69 186 ILE A CA 1
ATOM 1380 C C . ILE A 1 186 ? -13.608 -7.094 8.070 1.00 92.69 186 ILE A C 1
ATOM 1382 O O . ILE A 1 186 ? -14.295 -6.311 8.723 1.00 92.69 186 ILE A O 1
ATOM 1386 N N . GLU A 1 187 ? -14.126 -7.850 7.102 1.00 91.12 187 GLU A N 1
ATOM 1387 C CA . GLU A 1 187 ? -15.539 -7.822 6.698 1.00 91.12 187 GLU A CA 1
ATOM 1388 C C . GLU A 1 187 ? -16.479 -8.331 7.799 1.00 91.12 187 GLU A C 1
ATOM 1390 O O . GLU A 1 187 ? -17.605 -7.850 7.925 1.00 91.12 187 GLU A O 1
ATOM 1395 N N . ALA A 1 188 ? -16.005 -9.238 8.659 1.00 91.19 188 ALA A N 1
ATOM 1396 C CA . ALA A 1 188 ? -16.710 -9.660 9.869 1.00 91.19 188 ALA A CA 1
ATOM 1397 C C . ALA A 1 188 ? -16.745 -8.578 10.973 1.00 91.19 188 ALA A C 1
ATOM 1399 O O . ALA A 1 188 ? -17.361 -8.782 12.021 1.00 91.19 188 ALA A O 1
ATOM 1400 N N . GLY A 1 189 ? -16.116 -7.419 10.747 1.00 88.44 189 GLY A N 1
ATOM 1401 C CA . GLY A 1 189 ? -16.156 -6.259 11.635 1.00 88.44 189 GLY A CA 1
ATOM 1402 C C . GLY A 1 189 ? -15.051 -6.223 12.691 1.00 88.44 189 GLY A C 1
ATOM 1403 O O . 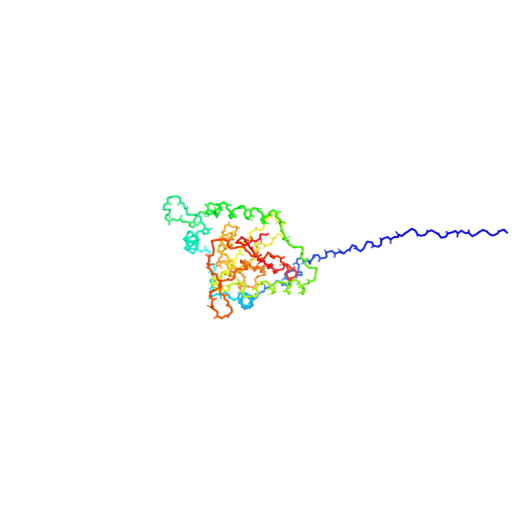GLY A 1 189 ? -15.147 -5.432 13.639 1.00 88.44 189 GLY A O 1
ATOM 1404 N N . GLU A 1 190 ? -14.009 -7.052 12.561 1.00 89.88 190 GLU A N 1
ATOM 1405 C CA . GLU A 1 190 ? -12.824 -6.926 13.409 1.00 89.88 190 GLU A CA 1
ATOM 1406 C C . GLU A 1 190 ? -12.128 -5.573 13.171 1.00 89.88 190 GLU A C 1
ATOM 1408 O O . GLU A 1 190 ? -12.049 -5.109 12.034 1.00 89.88 190 GLU A O 1
ATOM 1413 N N . PRO A 1 191 ? -11.609 -4.908 14.220 1.00 88.75 191 PRO A N 1
ATOM 1414 C CA . PRO A 1 191 ? -10.898 -3.645 14.059 1.00 88.75 191 PRO A CA 1
ATOM 1415 C C . PRO A 1 191 ? -9.568 -3.850 13.323 1.00 88.75 191 PRO A C 1
ATOM 1417 O O . PRO A 1 191 ? -8.825 -4.788 13.615 1.00 88.75 191 PRO A O 1
ATOM 1420 N N . TRP A 1 192 ? -9.226 -2.919 12.436 1.00 91.56 192 TRP A N 1
ATOM 1421 C CA . TRP A 1 192 ? -8.005 -2.954 11.631 1.00 91.56 192 TRP A CA 1
ATOM 1422 C C . TRP A 1 192 ? -7.348 -1.572 11.543 1.00 91.56 192 TRP A C 1
ATOM 1424 O O . TRP A 1 192 ? -7.970 -0.546 11.818 1.00 91.56 192 TRP A O 1
ATOM 1434 N N . THR A 1 193 ? -6.060 -1.545 11.195 1.00 92.19 193 THR A N 1
ATOM 1435 C CA . THR A 1 193 ? -5.304 -0.300 10.981 1.00 92.19 193 THR A CA 1
ATOM 1436 C C . THR A 1 193 ? -5.326 0.087 9.506 1.00 92.19 193 THR A C 1
ATOM 1438 O O . THR A 1 193 ? -4.948 -0.713 8.649 1.00 92.19 193 THR A O 1
ATOM 1441 N N . ALA A 1 194 ? -5.730 1.320 9.209 1.00 94.56 194 ALA A N 1
ATOM 1442 C CA . ALA A 1 194 ? -5.696 1.873 7.863 1.00 94.56 194 ALA A CA 1
ATOM 1443 C C . ALA A 1 194 ? -4.312 2.431 7.534 1.00 94.56 194 ALA A C 1
ATOM 1445 O O . ALA A 1 194 ? -3.788 3.285 8.250 1.00 94.56 194 ALA A O 1
ATOM 1446 N N . LEU A 1 195 ? -3.742 1.989 6.420 1.00 95.56 195 LEU A N 1
ATOM 1447 C CA . LEU A 1 195 ? -2.492 2.505 5.882 1.00 95.56 195 LEU A CA 1
ATOM 1448 C C . LEU A 1 195 ? -2.763 3.064 4.483 1.00 95.56 195 LEU A C 1
ATOM 1450 O O . LEU A 1 195 ? -3.302 2.372 3.624 1.00 95.56 195 LEU A O 1
ATOM 1454 N N . VAL A 1 196 ? -2.394 4.317 4.245 1.00 96.94 196 VAL A N 1
ATOM 1455 C CA . VAL A 1 196 ? -2.442 4.947 2.922 1.00 96.94 196 VAL A CA 1
ATOM 1456 C C . VAL A 1 196 ? -1.018 5.301 2.532 1.00 96.94 196 VAL A C 1
ATOM 1458 O O . VAL A 1 196 ? -0.347 6.026 3.259 1.00 96.94 196 VAL A O 1
ATOM 1461 N N . HIS A 1 197 ? -0.562 4.804 1.390 1.00 96.69 197 HIS A N 1
ATOM 1462 C CA . HIS A 1 197 ? 0.778 5.062 0.879 1.00 96.69 197 HIS A CA 1
ATOM 1463 C C . HIS A 1 197 ? 0.714 5.461 -0.591 1.00 96.69 197 HIS A C 1
ATOM 1465 O O . HIS A 1 197 ? 0.164 4.716 -1.397 1.00 96.69 197 HIS A O 1
ATOM 1471 N N . SER A 1 198 ? 1.316 6.583 -0.975 1.00 96.75 198 SER A N 1
ATOM 1472 C CA . SER A 1 198 ? 1.471 6.928 -2.392 1.00 96.75 198 SER A CA 1
ATOM 1473 C C . SER A 1 198 ? 2.905 7.299 -2.741 1.00 96.75 198 SER A C 1
ATOM 1475 O O . SER A 1 198 ? 3.603 7.939 -1.962 1.00 96.75 198 SER A O 1
ATOM 1477 N N . LEU A 1 199 ? 3.331 7.002 -3.962 1.00 95.06 199 LEU A N 1
ATOM 1478 C CA . LEU A 1 199 ? 4.573 7.527 -4.523 1.00 95.06 199 LEU A CA 1
ATOM 1479 C C . LEU A 1 199 ? 4.596 9.065 -4.493 1.00 95.06 199 LEU A C 1
ATOM 1481 O O . LEU A 1 199 ? 5.662 9.661 -4.355 1.00 95.06 199 LEU A O 1
ATOM 1485 N N . GLY A 1 200 ? 3.433 9.726 -4.572 1.00 95.38 200 GLY A N 1
ATOM 1486 C CA . GLY A 1 200 ? 3.343 11.191 -4.621 1.00 95.38 200 GLY A CA 1
ATOM 1487 C C . GLY A 1 200 ? 3.763 11.775 -5.973 1.00 95.38 200 GLY A C 1
ATOM 1488 O O . GLY A 1 200 ? 4.096 12.955 -6.064 1.00 95.38 200 GLY A O 1
ATOM 1489 N N . VAL A 1 201 ? 3.790 10.942 -7.017 1.00 95.56 201 VAL A N 1
ATOM 1490 C CA . VAL A 1 201 ? 4.312 11.277 -8.347 1.00 95.56 201 VAL A CA 1
ATOM 1491 C C . VAL A 1 201 ? 3.271 10.869 -9.402 1.00 95.56 201 VAL A C 1
ATOM 1493 O O . VAL A 1 201 ? 3.416 9.810 -10.021 1.00 95.56 201 VAL A O 1
ATOM 1496 N N . PRO A 1 202 ? 2.205 11.670 -9.614 1.00 97.00 202 PRO A N 1
ATOM 1497 C CA . PRO A 1 202 ? 1.174 11.360 -10.608 1.00 97.00 202 PRO A CA 1
ATOM 1498 C C . PRO A 1 202 ? 1.753 11.337 -12.025 1.00 97.00 202 PRO A C 1
ATOM 1500 O O . PRO A 1 202 ? 2.686 12.088 -12.322 1.00 97.00 202 PRO A O 1
ATOM 1503 N N . LEU A 1 203 ? 1.206 10.477 -12.882 1.00 97.44 203 LEU A N 1
ATOM 1504 C CA . LEU A 1 203 ? 1.577 10.387 -14.297 1.00 97.44 203 LEU A CA 1
ATOM 1505 C C . LEU A 1 203 ? 0.737 11.321 -15.163 1.00 97.44 203 LEU A C 1
ATOM 1507 O O . LEU A 1 203 ? 1.263 11.895 -16.110 1.00 97.44 203 LEU A O 1
ATOM 1511 N N . ASP A 1 204 ? -0.519 11.536 -14.773 1.00 97.81 204 ASP A N 1
ATOM 1512 C CA . ASP A 1 204 ? -1.477 12.351 -15.516 1.00 97.81 204 ASP A CA 1
ATOM 1513 C C . ASP A 1 204 ? -1.946 13.565 -14.706 1.00 97.81 204 ASP A C 1
ATOM 1515 O O . ASP A 1 204 ? -2.002 13.537 -13.470 1.00 97.81 204 ASP A O 1
ATOM 1519 N N . ASP A 1 205 ? -2.329 14.626 -15.413 1.00 96.19 205 ASP A N 1
ATOM 1520 C CA . ASP A 1 205 ? -2.997 15.790 -14.842 1.00 96.19 205 ASP A CA 1
ATOM 1521 C C . ASP A 1 205 ? -4.470 15.492 -14.493 1.00 96.19 205 ASP A C 1
ATOM 1523 O O . ASP A 1 205 ? -4.976 14.371 -14.608 1.00 96.19 205 ASP A O 1
ATOM 1527 N N . GLU A 1 206 ? -5.200 16.503 -14.019 1.00 94.44 206 GLU A N 1
ATOM 1528 C CA . GLU A 1 206 ? -6.612 16.336 -13.665 1.00 94.44 206 GLU A CA 1
ATOM 1529 C C . GLU A 1 206 ? -7.558 16.134 -14.858 1.00 94.44 206 GLU A C 1
ATOM 1531 O O . GLU A 1 206 ? -8.684 15.669 -14.656 1.00 94.44 206 GLU A O 1
ATOM 1536 N N . HIS A 1 207 ? -7.091 16.425 -16.072 1.00 95.00 207 HIS A N 1
ATOM 1537 C CA . HIS A 1 207 ? -7.795 16.237 -17.337 1.00 95.00 207 HIS A CA 1
ATOM 1538 C C . HIS A 1 207 ? -7.407 14.931 -18.053 1.00 95.00 207 HIS A C 1
ATOM 1540 O O . HIS A 1 207 ? -8.036 14.583 -19.050 1.00 95.00 207 HIS A O 1
ATOM 1546 N N . GLY A 1 208 ? -6.431 14.183 -17.526 1.00 92.44 208 GLY A N 1
ATOM 1547 C CA . GLY A 1 208 ? -5.951 12.924 -18.093 1.00 92.44 208 GLY A CA 1
ATOM 1548 C C . GLY A 1 208 ? -4.839 13.085 -19.133 1.00 92.44 208 GLY A C 1
ATOM 1549 O O . GLY A 1 208 ? -4.594 12.152 -19.895 1.00 92.44 208 GLY A O 1
ATOM 1550 N N . HIS A 1 209 ? -4.178 14.243 -19.203 1.00 95.81 209 HIS A N 1
ATOM 1551 C CA . HIS A 1 209 ? -2.996 14.419 -20.044 1.00 95.81 209 HIS A CA 1
ATOM 1552 C C . HIS A 1 209 ? -1.732 13.992 -19.300 1.00 95.81 209 HIS A C 1
ATOM 1554 O O . HIS A 1 209 ? -1.560 14.319 -18.125 1.00 95.81 209 HIS A O 1
ATOM 1560 N N . ALA A 1 210 ? -0.815 13.332 -20.007 1.00 95.88 210 ALA A N 1
ATOM 1561 C CA . ALA A 1 210 ? 0.460 12.910 -19.442 1.00 95.88 210 ALA A CA 1
ATOM 1562 C C . ALA A 1 210 ? 1.292 14.120 -18.974 1.00 95.88 210 ALA A C 1
ATOM 1564 O O . ALA A 1 210 ? 1.617 15.015 -19.756 1.00 95.88 210 ALA A O 1
ATOM 1565 N N . LEU A 1 211 ? 1.664 14.120 -17.694 1.00 94.56 211 LEU A N 1
ATOM 1566 C CA . LEU A 1 211 ? 2.608 15.057 -17.079 1.00 94.56 211 LEU A CA 1
ATOM 1567 C C . LEU A 1 211 ? 4.056 14.582 -17.219 1.00 94.56 211 LEU A C 1
ATOM 1569 O O . LEU A 1 211 ? 4.976 15.400 -17.208 1.00 94.56 211 LEU A O 1
ATOM 1573 N N . ARG A 1 212 ? 4.257 13.260 -17.252 1.00 93.31 212 ARG A N 1
ATOM 1574 C CA . ARG A 1 212 ? 5.567 12.601 -17.242 1.00 93.31 212 ARG A CA 1
ATOM 1575 C C . ARG A 1 212 ? 5.459 11.143 -17.671 1.00 93.31 212 ARG A C 1
ATOM 1577 O O . ARG A 1 212 ? 4.390 10.543 -17.590 1.00 93.31 212 ARG A O 1
ATOM 1584 N N . GLU A 1 213 ? 6.589 10.579 -18.072 1.00 91.62 213 GLU A N 1
ATOM 1585 C CA . GLU A 1 213 ? 6.739 9.134 -18.231 1.00 91.62 213 GLU A CA 1
ATOM 1586 C C . GLU A 1 213 ? 6.855 8.444 -16.863 1.00 91.62 213 GLU A C 1
ATOM 1588 O O . GLU A 1 213 ? 7.175 9.079 -15.854 1.00 91.62 213 GLU A O 1
ATOM 1593 N N . ASP A 1 214 ? 6.572 7.139 -16.820 1.00 91.06 214 ASP A N 1
ATOM 1594 C CA . ASP A 1 214 ? 6.680 6.369 -15.582 1.00 91.06 214 ASP A CA 1
ATOM 1595 C C . ASP A 1 214 ? 8.118 5.901 -15.348 1.00 91.06 214 ASP A C 1
ATOM 1597 O O . ASP A 1 214 ? 8.609 4.968 -15.984 1.00 91.06 214 ASP A O 1
ATOM 1601 N N . GLU A 1 215 ? 8.793 6.570 -14.420 1.00 89.88 215 GLU A N 1
ATOM 1602 C CA . GLU A 1 215 ? 10.138 6.219 -13.979 1.00 89.88 215 GLU A CA 1
ATOM 1603 C C . GLU A 1 215 ? 10.143 4.907 -13.176 1.00 89.88 215 GLU A C 1
ATOM 1605 O O . GLU A 1 215 ? 9.144 4.497 -12.581 1.00 89.88 215 GLU A O 1
ATOM 1610 N N . ALA A 1 216 ? 11.293 4.232 -13.127 1.00 84.94 216 ALA A N 1
ATOM 1611 C CA . ALA A 1 216 ? 11.406 2.937 -12.457 1.00 84.94 216 ALA A CA 1
ATOM 1612 C C . ALA A 1 216 ? 11.310 3.024 -10.916 1.00 84.94 216 ALA A C 1
ATOM 1614 O O . ALA A 1 216 ? 10.875 2.078 -10.261 1.00 84.94 216 ALA A O 1
ATOM 1615 N N . TRP A 1 217 ? 11.698 4.144 -10.308 1.00 84.88 217 TRP A N 1
ATOM 1616 C CA . TRP A 1 217 ? 11.642 4.334 -8.852 1.00 84.88 217 TRP A CA 1
ATOM 1617 C C . TRP A 1 217 ? 11.358 5.802 -8.497 1.00 84.88 217 TRP A C 1
ATOM 1619 O O . TRP A 1 217 ? 12.226 6.501 -7.975 1.00 84.88 217 TRP A O 1
ATOM 1629 N N . PRO A 1 218 ? 10.145 6.304 -8.782 1.00 88.44 218 PRO A N 1
ATOM 1630 C CA . PRO A 1 218 ? 9.828 7.711 -8.586 1.00 88.44 218 PRO A CA 1
ATOM 1631 C C . PRO A 1 218 ? 9.848 8.072 -7.096 1.00 88.44 218 PRO A C 1
ATOM 1633 O O . PRO A 1 218 ? 9.212 7.418 -6.268 1.00 88.44 218 PRO A O 1
ATOM 1636 N N . THR A 1 219 ? 10.552 9.152 -6.761 1.00 87.00 219 THR A N 1
ATOM 1637 C CA . THR A 1 219 ? 10.575 9.734 -5.412 1.00 87.00 219 THR A CA 1
ATOM 1638 C C . THR A 1 219 ? 9.896 11.093 -5.420 1.00 87.00 219 THR A C 1
ATOM 1640 O O . THR A 1 219 ? 10.173 11.928 -6.282 1.00 87.00 219 THR A O 1
ATOM 1643 N N . GLY A 1 220 ? 9.016 11.323 -4.452 1.00 86.69 220 GLY A N 1
ATOM 1644 C CA . GLY A 1 220 ? 8.228 12.545 -4.334 1.00 86.69 220 GLY A CA 1
ATOM 1645 C C . GLY A 1 220 ? 8.545 13.337 -3.069 1.00 86.69 220 GLY A C 1
ATOM 1646 O O . GLY A 1 220 ? 9.491 13.059 -2.332 1.00 86.69 220 GLY A O 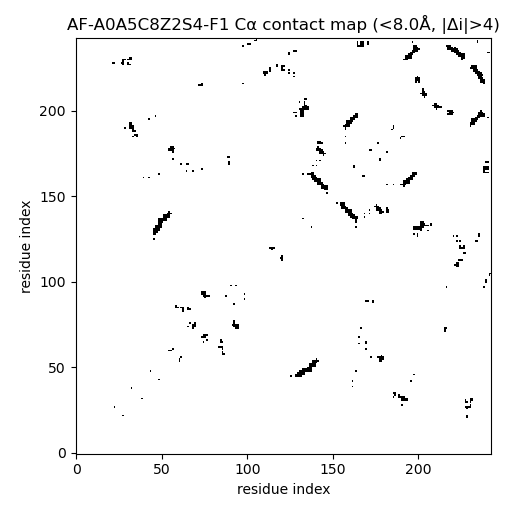1
ATOM 1647 N N . THR A 1 221 ? 7.709 14.336 -2.786 1.00 89.62 221 THR A N 1
ATOM 1648 C CA . THR A 1 221 ? 7.748 15.013 -1.482 1.00 89.62 221 THR A CA 1
ATOM 1649 C C . THR A 1 221 ? 7.354 14.026 -0.388 1.00 89.62 221 THR A C 1
ATOM 1651 O O . THR A 1 221 ? 6.304 13.388 -0.477 1.00 89.62 221 THR A O 1
ATOM 1654 N N . ARG A 1 222 ? 8.200 13.902 0.638 1.00 87.88 222 ARG A N 1
ATOM 1655 C CA . ARG A 1 222 ? 7.987 12.963 1.740 1.00 87.88 222 ARG A CA 1
ATOM 1656 C C . ARG A 1 222 ? 6.950 13.474 2.736 1.00 87.88 222 ARG A C 1
ATOM 1658 O O . ARG A 1 222 ? 6.973 14.642 3.116 1.00 87.88 222 ARG A O 1
ATOM 1665 N N . LEU A 1 223 ? 6.095 12.566 3.192 1.00 88.31 223 LEU A N 1
ATOM 1666 C CA . LEU A 1 223 ? 5.122 12.781 4.261 1.00 88.31 223 LEU A CA 1
ATOM 1667 C C . LEU A 1 223 ? 4.957 11.490 5.061 1.00 88.31 223 LEU A C 1
ATOM 1669 O O . LEU A 1 223 ? 4.898 10.410 4.474 1.00 88.31 223 LEU A O 1
ATOM 1673 N N . ARG A 1 224 ? 4.793 11.604 6.381 1.00 89.19 224 ARG A N 1
ATOM 1674 C CA . ARG A 1 224 ? 4.183 10.562 7.215 1.00 89.19 224 ARG A CA 1
ATOM 1675 C C . ARG A 1 224 ? 3.385 11.230 8.325 1.00 89.19 224 ARG A C 1
ATOM 1677 O O . ARG A 1 224 ? 3.956 11.977 9.110 1.00 89.19 224 ARG A O 1
ATOM 1684 N N . VAL A 1 225 ? 2.090 10.949 8.404 1.00 89.81 225 VAL A N 1
ATOM 1685 C CA . VAL A 1 225 ? 1.222 11.449 9.475 1.00 89.81 225 VAL A CA 1
ATOM 1686 C C . VAL A 1 225 ? 0.341 10.341 10.021 1.00 89.81 225 VAL A C 1
ATOM 1688 O O . VAL A 1 225 ? -0.123 9.467 9.287 1.00 89.81 225 VAL A O 1
ATOM 1691 N N . ARG A 1 226 ? 0.087 10.384 11.326 1.00 90.50 226 ARG A N 1
ATOM 1692 C CA . ARG A 1 226 ? -0.925 9.559 11.979 1.00 90.50 226 ARG A CA 1
ATOM 1693 C C . ARG A 1 226 ? -2.195 10.378 12.131 1.00 90.50 226 ARG A C 1
ATOM 1695 O O . ARG A 1 226 ? -2.136 11.517 12.573 1.00 90.50 226 ARG A O 1
ATOM 1702 N N . LEU A 1 227 ? -3.338 9.792 11.817 1.00 90.06 227 LEU A N 1
ATOM 1703 C CA . LEU A 1 227 ? -4.667 10.380 11.954 1.00 90.06 227 LEU A CA 1
ATOM 1704 C C . LEU A 1 227 ? -5.530 9.486 12.852 1.00 90.06 227 LEU A C 1
ATOM 1706 O O . LEU A 1 227 ? -5.176 8.330 13.119 1.00 90.06 227 LEU A O 1
ATOM 1710 N N . ARG A 1 228 ? -6.658 10.017 13.339 1.00 89.19 228 ARG A N 1
ATOM 1711 C CA . ARG A 1 228 ? -7.676 9.269 14.094 1.00 89.19 228 ARG A CA 1
ATOM 1712 C C . ARG A 1 228 ? -7.075 8.496 15.270 1.00 89.19 228 ARG A C 1
ATOM 1714 O O . ARG A 1 228 ? -7.272 7.290 15.429 1.00 89.19 228 ARG A O 1
ATOM 1721 N N . GLY A 1 229 ? -6.241 9.175 16.058 1.00 81.31 229 GLY A N 1
ATOM 1722 C CA . GLY A 1 229 ? -5.541 8.552 17.189 1.00 81.31 229 GLY A CA 1
ATOM 1723 C C . GLY A 1 229 ? -4.517 7.470 16.801 1.00 81.31 229 GLY A C 1
ATOM 1724 O O . GLY A 1 229 ? -4.189 6.612 17.618 1.00 81.31 229 GLY A O 1
ATOM 1725 N N . GLY A 1 230 ? -4.004 7.482 15.566 1.00 82.88 230 GLY A N 1
ATOM 1726 C CA . GLY A 1 230 ? -3.009 6.519 15.080 1.00 82.88 230 GLY A CA 1
ATOM 1727 C C . GLY A 1 230 ? -3.596 5.169 14.677 1.00 82.88 230 GLY A C 1
ATOM 1728 O O . GLY A 1 230 ? -2.924 4.144 14.805 1.00 82.88 230 GLY A O 1
ATOM 1729 N N . THR A 1 231 ? -4.858 5.174 14.256 1.00 87.25 231 THR A N 1
ATOM 1730 C CA . THR A 1 231 ? -5.531 4.044 13.595 1.00 87.25 231 THR A CA 1
ATOM 1731 C C . THR A 1 231 ? -5.485 4.162 12.077 1.00 87.25 231 THR A C 1
ATOM 1733 O O . THR A 1 231 ? -5.727 3.187 11.373 1.00 87.25 231 THR A O 1
ATOM 1736 N N . GLU A 1 232 ? -5.139 5.351 11.589 1.00 91.75 232 GLU A N 1
ATOM 1737 C CA . GLU A 1 232 ? -4.947 5.666 10.189 1.00 91.75 232 GLU A CA 1
ATOM 1738 C C . GLU A 1 232 ? -3.553 6.301 10.028 1.00 91.75 232 GLU A C 1
ATOM 1740 O O . GLU A 1 232 ? -3.204 7.232 10.756 1.00 91.75 232 GLU A O 1
ATOM 1745 N N . VAL A 1 233 ? -2.719 5.770 9.132 1.00 92.06 233 VAL A N 1
ATOM 1746 C CA . VAL A 1 233 ? -1.356 6.264 8.868 1.00 92.06 233 VAL A CA 1
ATOM 1747 C C . VAL A 1 233 ? -1.219 6.563 7.388 1.00 92.06 233 VAL A C 1
ATOM 1749 O O . VAL A 1 233 ? -1.462 5.691 6.559 1.00 92.06 233 VAL A O 1
ATOM 1752 N N . TRP A 1 234 ? -0.886 7.806 7.056 1.00 93.69 234 TRP A N 1
ATOM 1753 C CA . TRP A 1 234 ? -0.783 8.278 5.678 1.00 93.69 234 TRP A CA 1
ATOM 1754 C C . TRP A 1 234 ? 0.660 8.648 5.388 1.00 93.69 234 TRP A C 1
ATOM 1756 O O . TRP A 1 234 ? 1.279 9.374 6.168 1.00 93.69 234 TRP A O 1
ATOM 1766 N N . SER A 1 235 ? 1.195 8.159 4.278 1.00 92.62 235 SER A N 1
ATOM 1767 C CA . SER A 1 235 ? 2.561 8.432 3.852 1.00 92.62 235 SER A CA 1
ATOM 1768 C C . SER A 1 235 ? 2.667 8.656 2.349 1.00 92.62 235 SER A C 1
ATOM 1770 O O . SER A 1 235 ? 1.855 8.159 1.563 1.00 92.62 235 SER A O 1
ATOM 1772 N N . CYS A 1 236 ? 3.674 9.427 1.941 1.00 92.44 236 CYS A N 1
ATOM 1773 C CA . CYS A 1 236 ? 4.034 9.528 0.536 1.00 92.44 236 CYS A CA 1
ATOM 1774 C C . CYS A 1 236 ? 5.502 9.842 0.285 1.00 92.44 236 CYS A C 1
ATOM 1776 O O . CYS A 1 236 ? 6.232 10.217 1.203 1.00 92.44 236 CYS A O 1
ATOM 1778 N N . GLY A 1 237 ? 5.896 9.739 -0.985 1.00 89.75 237 GLY A N 1
ATOM 1779 C CA . GLY A 1 237 ? 7.166 10.252 -1.494 1.00 89.75 237 GLY A CA 1
ATOM 1780 C C . GLY A 1 237 ? 8.271 9.211 -1.647 1.00 89.75 237 GLY A C 1
ATOM 1781 O O . GLY A 1 237 ? 9.368 9.580 -2.059 1.00 89.75 237 GLY A O 1
ATOM 1782 N N . SER A 1 238 ? 8.000 7.938 -1.348 1.00 89.12 238 SER A N 1
ATOM 1783 C CA . SER A 1 238 ? 8.959 6.840 -1.498 1.00 89.12 238 SER A CA 1
ATOM 1784 C C . SER A 1 238 ? 8.317 5.621 -2.172 1.00 89.12 238 SER A C 1
ATOM 1786 O O . SER A 1 238 ? 7.129 5.377 -1.973 1.00 89.12 238 SER A O 1
ATOM 1788 N N . PRO A 1 239 ? 9.063 4.828 -2.961 1.00 88.25 239 PRO A N 1
ATOM 1789 C CA . PRO A 1 239 ? 8.615 3.534 -3.470 1.00 88.25 239 PRO A CA 1
ATOM 1790 C C . PRO A 1 239 ? 8.365 2.493 -2.385 1.00 88.25 239 PRO A C 1
ATOM 1792 O O . PRO A 1 239 ? 7.517 1.620 -2.560 1.00 88.25 239 PRO A O 1
ATOM 1795 N N . VAL A 1 240 ? 9.071 2.563 -1.266 1.00 80.62 240 VAL A N 1
ATOM 1796 C CA . VAL A 1 240 ? 8.872 1.631 -0.159 1.00 80.62 240 VAL A CA 1
ATOM 1797 C C . VAL A 1 240 ? 7.924 2.247 0.859 1.00 80.62 240 VAL A C 1
ATOM 1799 O O . VAL A 1 240 ? 8.094 3.394 1.269 1.00 80.62 240 VAL A O 1
ATOM 1802 N N . ALA A 1 241 ? 6.899 1.494 1.259 1.00 68.38 241 ALA A N 1
ATOM 1803 C CA . ALA A 1 241 ? 6.036 1.938 2.341 1.00 68.38 241 ALA A CA 1
ATOM 1804 C C . ALA A 1 241 ? 6.833 1.935 3.647 1.00 68.38 241 ALA A C 1
ATOM 1806 O O . ALA A 1 241 ? 7.575 1.003 3.944 1.00 68.38 241 ALA A O 1
ATOM 1807 N N . TRP A 1 242 ? 6.685 3.002 4.420 1.00 57.47 242 TRP A N 1
ATOM 1808 C CA . TRP A 1 242 ? 7.383 3.146 5.687 1.00 57.47 242 TRP A CA 1
ATOM 1809 C C . TRP A 1 242 ? 6.728 2.243 6.733 1.00 57.47 242 TRP A C 1
ATOM 1811 O O . TRP A 1 242 ? 5.564 2.472 7.075 1.00 57.47 242 TRP A O 1
ATOM 1821 N N . SER A 1 243 ? 7.477 1.267 7.255 1.00 46.91 243 SER A N 1
ATOM 1822 C CA . SER A 1 243 ? 7.104 0.482 8.442 1.00 46.91 243 SER A CA 1
ATOM 1823 C C . SER A 1 243 ? 6.903 1.387 9.662 1.00 46.91 243 SER A C 1
ATOM 1825 O O . SER A 1 243 ? 7.732 2.303 9.896 1.00 46.91 243 SER A O 1
#

Secondary structure (DSSP, 8-state):
--PPPPP--------------PPPHHHHHHHS---HHHHHHHHHHHH--SEEEE----HHHHHHHHHHHHHHTSSPPPSS--S--TTS-HHHHS-HHHHHHHHHHHHH-SSSPPPSSHHHHHHHHHHHHTTTTTTSEEEEEEEEE--SS-TT--SPEEEEEEES-HHHHHHHHHHSEESHHHHHHHHTT--EEEEEEE-S--SB-TTS-B-S---SS-----EEEEEGGGTEEEEESSSSPP-

InterPro domains:
  IPR008209 Phosphoenolpyruvate carboxykinase, GTP-utilising [PTHR11561] (23-219)
  IPR008210 Phosphoenolpyruvate carboxykinase, N-terminal [G3DSA:3.40.449.10] (10-241)
  IPR008210 Phosphoenolpyruvate carboxykinase, N-terminal [SSF68923] (32-238)
  IPR035078 Phosphoenolpyruvate carboxykinase, GTP-utilising, N-terminal [PF17297] (116-238)

pLDDT: mean 81.82, std 19.31, range [29.64, 98.5]